Protein AF-A0A3C1ES12-F1 (afdb_monomer)

Radius of gyration: 37.63 Å; Cα contacts (8 Å, |Δi|>4): 180; chains: 1; bounding box: 67×33×112 Å

Solvent-accessible surface area (backbone atoms only — not comparable to full-atom values): 11886 Å² total; per-residue (Å²): 139,88,87,85,89,81,82,89,85,81,84,82,82,84,78,86,76,82,80,78,82,73,71,70,74,62,54,56,59,52,52,52,51,50,53,54,51,51,58,56,56,56,61,70,68,64,66,75,84,46,72,66,56,56,51,52,51,50,54,53,49,52,53,52,52,53,52,52,50,52,52,54,53,52,51,57,59,49,50,59,56,51,52,51,53,49,53,52,49,53,34,52,50,53,51,50,52,55,56,47,54,65,70,71,42,87,75,66,62,94,58,95,67,59,76,60,79,38,99,29,70,34,100,54,67,74,8,7,52,21,59,62,42,98,67,26,42,44,73,73,44,66,70,34,51,66,80,48,77,42,80,37,44,47,42,61,67,59,57,70,79,48,42,33,82,79,32,44,39,46,39,34,36,36,26,41,80,26,91,67,84,64,76,40,74,42,76,49,80,48,76,51,58,75,44,72,135

Nearest PDB structures (foldseek):
  8r84-assembly1_J  TM=6.066E-01  e=4.179E+00  Homo sapiens
  6yfc-assembly1_AA  TM=3.076E-01  e=8.360E+00  Leviviridae sp.

Secondary structure (DSSP, 8-state):
--------PPPP-------PPPPHHHHHHHHHHHHHHHHHHHHTT-----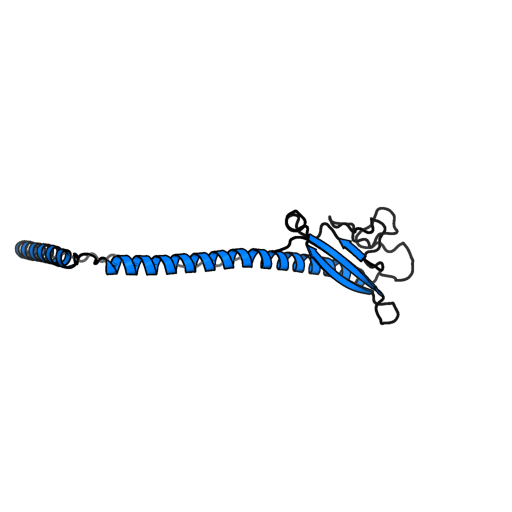HHHHHHHHHHHHHHHHHHHHHHHHHHHHHHHHHHHHHHHHHHHHHHHHHHHHHH-TT--SS--TT---SB--SSGGGTB-S--TT-EETT-TT--TT-SEEEEEESSS-HHHHSTTT--EEEEEEEE-TTTTTPEEEEEEEE-----

Structure (mmCIF, N/CA/C/O backbone):
data_AF-A0A3C1ES12-F1
#
_entry.id   AF-A0A3C1ES12-F1
#
loop_
_atom_site.group_PDB
_atom_site.id
_atom_site.type_symbol
_atom_site.label_atom_id
_atom_site.label_alt_id
_atom_site.l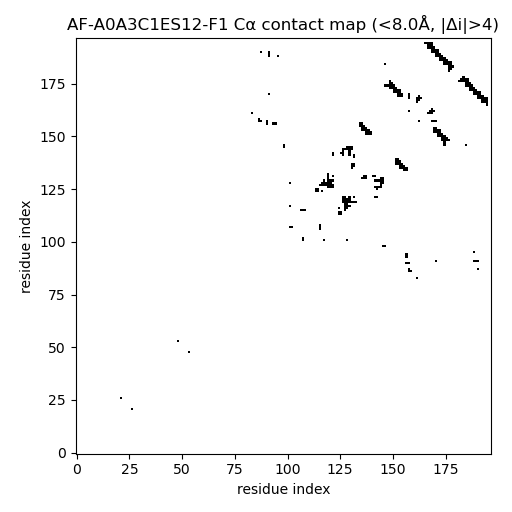abel_comp_id
_atom_site.label_asym_id
_atom_site.label_entity_id
_atom_site.label_seq_id
_atom_site.pdbx_PDB_ins_code
_atom_site.Cartn_x
_atom_site.Cartn_y
_atom_site.Cartn_z
_atom_site.occupancy
_atom_site.B_iso_or_equiv
_atom_site.auth_seq_id
_atom_site.auth_comp_id
_atom_site.auth_asym_id
_atom_site.auth_atom_id
_atom_site.pdbx_PDB_model_num
ATOM 1 N N . MET A 1 1 ? 33.482 -2.423 24.011 1.00 52.38 1 MET A N 1
ATOM 2 C CA . MET A 1 1 ? 33.279 -1.733 25.302 1.00 52.38 1 MET A CA 1
ATOM 3 C C . MET A 1 1 ? 31.952 -0.996 25.240 1.00 52.38 1 MET A C 1
ATOM 5 O O . MET A 1 1 ? 31.770 -0.221 24.311 1.00 52.38 1 MET A O 1
ATOM 9 N N . PRO A 1 2 ? 31.022 -1.288 26.158 1.00 54.34 2 PRO A N 1
ATOM 10 C CA . PRO A 1 2 ? 30.473 -0.193 26.950 1.00 54.34 2 PRO A CA 1
ATOM 11 C C . PRO A 1 2 ? 30.481 -0.531 28.445 1.00 54.34 2 PRO A C 1
ATOM 13 O O . PRO A 1 2 ? 30.024 -1.588 28.875 1.00 54.34 2 PRO A O 1
ATOM 16 N N . ALA A 1 3 ? 31.042 0.397 29.213 1.00 50.78 3 ALA A N 1
ATOM 17 C CA . ALA A 1 3 ? 30.949 0.480 30.660 1.00 50.78 3 ALA A CA 1
ATOM 18 C C . ALA A 1 3 ? 29.756 1.376 31.019 1.00 50.78 3 ALA A C 1
ATOM 20 O O . ALA A 1 3 ? 29.534 2.392 30.363 1.00 50.78 3 ALA A O 1
ATOM 21 N N . GLY A 1 4 ? 29.008 1.016 32.059 1.00 50.47 4 GLY A N 1
ATOM 22 C CA . GLY A 1 4 ? 27.887 1.820 32.547 1.00 50.47 4 GLY A CA 1
ATOM 23 C C . GLY A 1 4 ? 27.214 1.190 33.759 1.00 50.47 4 GLY A C 1
ATOM 24 O O . GLY A 1 4 ? 26.067 0.770 33.679 1.00 50.47 4 GLY A O 1
ATOM 25 N N . ALA A 1 5 ? 27.964 1.066 34.854 1.00 52.56 5 ALA A N 1
ATOM 26 C CA . ALA A 1 5 ? 27.482 0.596 36.148 1.00 52.56 5 ALA A CA 1
ATOM 27 C C . ALA A 1 5 ? 26.697 1.695 36.891 1.00 52.56 5 ALA A C 1
ATOM 29 O O . ALA A 1 5 ? 27.126 2.847 36.931 1.00 52.56 5 ALA A O 1
ATOM 30 N N . THR A 1 6 ? 25.596 1.313 37.541 1.00 61.91 6 THR A N 1
ATOM 31 C CA . THR A 1 6 ? 24.819 2.113 38.510 1.00 61.91 6 THR A CA 1
ATOM 32 C C . THR A 1 6 ? 24.255 1.171 39.597 1.00 61.91 6 THR A C 1
ATOM 34 O O . THR A 1 6 ? 24.173 -0.028 39.343 1.00 61.91 6 THR A O 1
ATOM 37 N N . PRO A 1 7 ? 23.813 1.648 40.776 1.00 60.50 7 PRO A N 1
ATOM 38 C CA . PRO A 1 7 ? 24.670 2.014 41.898 1.00 60.50 7 PRO A CA 1
ATOM 39 C C . PRO A 1 7 ? 24.306 1.278 43.211 1.00 60.50 7 PRO A C 1
ATOM 41 O O . PRO A 1 7 ? 23.211 0.760 43.401 1.00 60.50 7 PRO A O 1
ATOM 44 N N . TRP A 1 8 ? 25.284 1.287 44.111 1.00 59.88 8 TRP A N 1
ATOM 45 C CA . TRP A 1 8 ? 25.307 0.989 45.547 1.00 59.88 8 TRP A CA 1
ATOM 46 C C . TRP A 1 8 ? 23.969 0.900 46.309 1.00 59.88 8 TRP A C 1
ATOM 48 O O . TRP A 1 8 ? 23.262 1.886 46.498 1.00 59.88 8 TRP A O 1
ATOM 58 N N . THR A 1 9 ? 23.714 -0.286 46.865 1.00 55.28 9 THR A N 1
ATOM 59 C CA . THR A 1 9 ? 22.784 -0.560 47.970 1.00 55.28 9 THR A CA 1
ATOM 60 C C . THR A 1 9 ? 23.374 -0.119 49.311 1.00 55.28 9 THR A C 1
ATOM 62 O O . THR A 1 9 ? 24.420 -0.616 49.730 1.00 55.28 9 THR A O 1
ATOM 65 N N . THR A 1 10 ? 22.685 0.780 50.008 1.00 69.62 10 THR A N 1
ATOM 66 C CA . THR A 1 10 ? 22.983 1.195 51.387 1.00 69.62 10 THR A CA 1
ATOM 67 C C . THR A 1 10 ? 22.391 0.187 52.385 1.00 69.62 10 THR A C 1
ATOM 69 O O . THR A 1 10 ? 21.216 -0.153 52.248 1.00 69.62 10 THR A O 1
ATOM 72 N N . PRO A 1 11 ? 23.129 -0.280 53.409 1.00 59.78 11 PRO A N 1
ATOM 73 C CA . PRO A 1 11 ? 22.546 -1.071 54.489 1.00 59.78 11 PRO A CA 1
ATOM 74 C C . PRO A 1 11 ? 21.882 -0.160 55.534 1.00 59.78 11 PRO A C 1
ATOM 76 O O . PRO A 1 11 ? 22.544 0.671 56.162 1.00 59.78 11 PRO A O 1
ATOM 79 N N . GLU A 1 12 ? 20.575 -0.325 55.747 1.00 51.22 12 GLU A N 1
ATOM 80 C CA . GLU A 1 12 ? 19.871 0.297 56.870 1.00 51.22 12 GLU A CA 1
ATOM 81 C C . GLU A 1 12 ? 20.329 -0.321 58.199 1.00 51.22 12 GLU A C 1
ATOM 83 O O . GLU A 1 12 ? 20.224 -1.524 58.445 1.00 51.22 12 GLU A O 1
ATOM 88 N N . ARG A 1 13 ? 20.850 0.543 59.074 1.00 53.66 13 ARG A N 1
ATOM 89 C CA . ARG A 1 13 ? 21.146 0.250 60.476 1.00 53.66 13 ARG A CA 1
ATOM 90 C C . ARG A 1 13 ? 19.848 -0.014 61.233 1.00 53.66 13 ARG A C 1
ATOM 92 O O . ARG A 1 13 ? 19.059 0.897 61.464 1.00 53.66 13 ARG A O 1
ATOM 99 N N . PHE A 1 14 ? 19.699 -1.240 61.713 1.00 51.75 14 PHE A N 1
ATOM 100 C CA . PHE A 1 14 ? 18.676 -1.612 62.680 1.00 51.75 14 PHE A CA 1
ATOM 101 C C . PHE A 1 14 ? 19.099 -1.126 64.079 1.00 51.75 14 PHE A C 1
ATOM 103 O O . PHE A 1 14 ? 20.032 -1.662 64.678 1.00 51.75 14 PHE A O 1
ATOM 110 N N . ILE A 1 15 ? 18.447 -0.081 64.597 1.00 60.44 15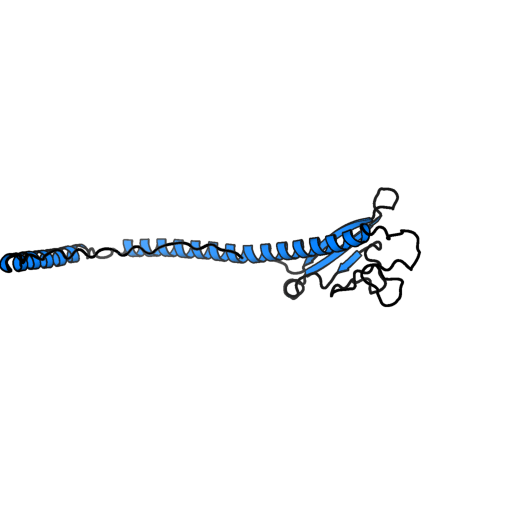 ILE A N 1
ATOM 111 C CA . ILE A 1 15 ? 18.596 0.358 65.992 1.00 60.44 15 ILE A CA 1
ATOM 112 C C . ILE A 1 15 ? 17.561 -0.401 66.825 1.00 60.44 15 ILE A C 1
ATOM 114 O O . ILE A 1 15 ? 16.360 -0.157 66.721 1.00 60.44 15 ILE A O 1
ATOM 118 N N . ALA A 1 16 ? 18.034 -1.329 67.656 1.00 49.19 16 ALA A N 1
ATOM 119 C CA . ALA A 1 16 ? 17.217 -2.033 68.634 1.00 49.19 16 ALA A CA 1
ATOM 120 C C . ALA A 1 16 ? 16.792 -1.067 69.756 1.00 49.19 16 ALA A C 1
ATOM 122 O O . ALA A 1 16 ? 17.534 -0.812 70.705 1.00 49.19 16 ALA A O 1
ATOM 123 N N . GLY A 1 17 ? 15.588 -0.511 69.625 1.00 48.56 17 GLY A N 1
ATOM 124 C CA . GLY A 1 17 ? 14.908 0.224 70.685 1.00 48.56 17 GLY A CA 1
ATOM 125 C C . GLY A 1 17 ? 14.446 -0.727 71.789 1.00 48.56 17 GLY A C 1
ATOM 126 O O . GLY A 1 17 ? 13.598 -1.590 71.574 1.00 48.56 17 GLY A O 1
ATOM 127 N N . ARG A 1 18 ? 15.029 -0.553 72.974 1.00 50.09 18 ARG A N 1
ATOM 128 C CA . ARG A 1 18 ? 14.685 -1.188 74.250 1.00 50.09 18 ARG A CA 1
ATOM 129 C C . ARG A 1 18 ? 13.187 -1.027 74.544 1.00 50.09 18 ARG A C 1
ATOM 131 O O . ARG A 1 18 ? 12.723 0.080 74.799 1.00 50.09 18 ARG A O 1
ATOM 138 N N . ALA A 1 19 ? 12.440 -2.128 74.507 1.00 46.97 19 ALA A N 1
ATOM 139 C CA . ALA A 1 19 ? 11.041 -2.164 74.914 1.00 46.97 19 ALA A CA 1
ATOM 140 C C . ALA A 1 19 ? 10.956 -2.152 76.447 1.00 46.97 19 ALA A C 1
ATOM 142 O O . ALA A 1 19 ? 11.180 -3.166 77.107 1.00 46.97 19 ALA A O 1
ATOM 143 N N . GLU A 1 20 ? 10.658 -0.991 77.022 1.00 52.41 20 GLU A N 1
ATOM 144 C CA . GLU A 1 20 ? 10.213 -0.908 78.408 1.00 52.41 20 GLU A CA 1
ATOM 145 C C . GLU A 1 20 ? 8.772 -1.418 78.494 1.00 52.41 20 GLU A C 1
ATOM 147 O O . GLU A 1 20 ? 7.877 -0.941 77.796 1.00 52.41 20 GLU A O 1
ATOM 152 N N . HIS A 1 21 ? 8.564 -2.437 79.327 1.00 55.31 21 HIS A N 1
ATOM 153 C CA . HIS A 1 21 ? 7.265 -3.038 79.593 1.00 55.31 21 HIS A CA 1
ATOM 154 C C . HIS A 1 21 ? 6.354 -2.055 80.351 1.00 55.31 21 HIS A C 1
ATOM 156 O O . HIS A 1 21 ? 6.643 -1.743 81.509 1.00 55.31 21 HIS A O 1
ATOM 162 N N . PRO A 1 22 ? 5.220 -1.607 79.779 1.00 56.75 22 PRO A N 1
ATOM 163 C CA . PRO A 1 22 ? 4.191 -0.942 80.562 1.00 56.75 22 PRO A CA 1
ATOM 164 C C . PRO A 1 22 ? 3.451 -1.963 81.452 1.00 56.75 22 PRO A C 1
ATOM 166 O O . PRO A 1 22 ? 3.250 -3.111 81.044 1.00 56.75 22 PRO A O 1
ATOM 169 N N . PRO A 1 23 ? 3.001 -1.565 82.657 1.00 55.50 23 PRO A N 1
ATOM 170 C CA . PRO A 1 23 ? 2.304 -2.449 83.586 1.00 55.50 23 PRO A CA 1
ATOM 171 C C . PRO A 1 23 ? 1.007 -3.004 82.970 1.00 55.50 23 PRO A C 1
ATOM 173 O O . PRO A 1 23 ? 0.130 -2.259 82.522 1.00 55.50 23 PRO A O 1
ATOM 176 N N . ALA A 1 24 ? 0.886 -4.335 82.982 1.00 56.19 24 ALA A N 1
ATOM 177 C CA . ALA A 1 24 ? -0.135 -5.132 82.291 1.00 56.19 24 ALA A CA 1
ATOM 178 C C . ALA A 1 24 ? -1.599 -4.753 82.608 1.00 56.19 24 ALA A C 1
ATOM 180 O O . ALA A 1 24 ? -2.497 -5.009 81.805 1.00 56.19 24 ALA A O 1
ATOM 181 N N . ALA A 1 25 ? -1.855 -4.088 83.736 1.00 55.78 25 ALA A N 1
ATOM 182 C CA . ALA A 1 25 ? -3.203 -3.695 84.145 1.00 55.78 25 ALA A CA 1
ATOM 183 C C . ALA A 1 25 ? -3.812 -2.583 83.264 1.00 55.78 25 ALA A C 1
ATOM 185 O O . ALA A 1 25 ? -5.013 -2.591 82.995 1.00 55.78 25 ALA A O 1
ATOM 186 N N . GLY A 1 26 ? -2.997 -1.650 82.754 1.00 52.62 26 GLY A N 1
ATOM 187 C CA . GLY A 1 26 ? -3.482 -0.557 81.897 1.00 52.62 26 GLY A CA 1
ATOM 188 C C . GLY A 1 26 ? -3.780 -0.989 80.457 1.00 52.62 26 GLY A C 1
ATOM 189 O O . GLY A 1 26 ? -4.588 -0.363 79.766 1.00 52.62 26 GLY A O 1
ATOM 190 N N . LEU A 1 27 ? -3.147 -2.074 80.006 1.00 55.50 27 LEU A N 1
ATOM 191 C CA . LEU A 1 27 ? -3.241 -2.568 78.633 1.00 55.50 27 LEU A CA 1
ATOM 192 C C . LEU A 1 27 ? -4.567 -3.304 78.396 1.00 55.50 27 LEU A C 1
ATOM 194 O O . LEU A 1 27 ? -5.225 -3.064 77.388 1.00 55.50 27 LEU A O 1
ATOM 198 N N . MET A 1 28 ? -5.032 -4.083 79.374 1.00 58.69 28 MET A N 1
ATOM 199 C CA . MET A 1 28 ? -6.329 -4.772 79.311 1.00 58.69 28 MET A CA 1
ATOM 200 C C . MET A 1 28 ? -7.520 -3.801 79.259 1.00 58.69 28 MET A C 1
ATOM 202 O O . MET A 1 28 ? -8.459 -4.015 78.495 1.00 58.69 28 MET A O 1
ATOM 206 N N . ILE A 1 29 ? -7.468 -2.686 79.999 1.00 58.25 29 ILE A N 1
ATOM 207 C CA . ILE A 1 29 ? -8.539 -1.671 79.984 1.00 58.25 29 ILE A CA 1
ATOM 208 C C . ILE A 1 29 ? -8.567 -0.912 78.644 1.00 58.25 29 ILE A C 1
ATOM 210 O O . ILE A 1 29 ? -9.644 -0.600 78.132 1.00 58.25 29 ILE A O 1
ATOM 214 N N . ARG A 1 30 ? -7.401 -0.651 78.034 1.00 58.50 30 ARG A N 1
ATOM 215 C CA . ARG A 1 30 ? -7.307 -0.006 76.710 1.00 58.50 30 ARG A CA 1
ATOM 216 C C . ARG A 1 30 ? -7.698 -0.937 75.562 1.00 58.50 30 ARG A C 1
ATOM 218 O O . ARG A 1 30 ? -8.341 -0.473 74.626 1.00 58.50 30 ARG A O 1
ATOM 225 N N . LEU A 1 31 ? -7.362 -2.226 75.639 1.00 59.56 31 LEU A N 1
ATOM 226 C CA . LEU A 1 31 ? -7.788 -3.216 74.645 1.00 59.56 31 LEU A CA 1
ATOM 227 C C . LEU A 1 31 ? -9.300 -3.446 74.691 1.00 59.56 31 LEU A C 1
ATOM 229 O O . LEU A 1 31 ? -9.934 -3.510 73.642 1.00 59.56 31 LEU A O 1
ATOM 233 N N . ARG A 1 32 ? -9.895 -3.474 75.890 1.00 61.06 32 ARG A N 1
ATOM 234 C CA . ARG A 1 32 ? -11.348 -3.608 76.035 1.00 61.06 32 ARG A CA 1
ATOM 235 C C . ARG A 1 32 ? -12.103 -2.399 75.476 1.00 61.06 32 ARG A C 1
ATOM 237 O O . ARG A 1 32 ? -13.064 -2.590 74.742 1.00 61.06 32 ARG A O 1
ATOM 244 N N . ARG A 1 33 ? -11.632 -1.170 75.732 1.00 60.56 33 ARG A N 1
ATOM 245 C CA . ARG A 1 33 ? -12.233 0.035 75.126 1.00 60.56 33 ARG A CA 1
ATOM 246 C C . ARG A 1 33 ? -12.061 0.080 73.606 1.00 60.56 33 ARG A C 1
ATOM 248 O O . ARG A 1 33 ? -13.017 0.405 72.920 1.00 60.56 33 ARG A O 1
ATOM 255 N N . ARG A 1 34 ? -10.901 -0.321 73.063 1.00 60.84 34 ARG A N 1
ATOM 256 C CA . ARG A 1 34 ? -10.705 -0.413 71.602 1.00 60.84 34 ARG A CA 1
ATOM 257 C C . ARG A 1 34 ? -11.646 -1.418 70.938 1.00 60.84 34 ARG A C 1
ATOM 259 O O . ARG A 1 34 ? -12.209 -1.097 69.902 1.00 60.84 34 ARG A O 1
ATOM 266 N N . ALA A 1 35 ? -11.844 -2.590 71.538 1.00 60.78 35 ALA A N 1
ATOM 267 C CA . ALA A 1 35 ? -12.757 -3.597 71.001 1.00 60.78 35 ALA A CA 1
ATOM 268 C C . ALA A 1 35 ? -14.229 -3.139 71.059 1.00 60.78 35 ALA A C 1
ATOM 270 O O . ALA A 1 35 ? -14.995 -3.379 70.127 1.00 60.78 35 ALA A O 1
ATOM 271 N N . GLU A 1 36 ? -14.627 -2.442 72.129 1.00 62.38 36 GLU A N 1
ATOM 272 C CA . GLU A 1 36 ? -15.977 -1.874 72.259 1.00 62.38 36 GLU A CA 1
ATOM 273 C C . GLU A 1 36 ? -16.210 -0.698 71.287 1.00 62.38 36 GLU A C 1
ATOM 275 O O . GLU A 1 36 ? -17.309 -0.561 70.739 1.00 62.38 36 GLU A O 1
ATOM 280 N N . ASP A 1 37 ? -15.178 0.104 71.007 1.00 61.44 37 ASP A N 1
ATOM 281 C CA . ASP A 1 37 ? -15.227 1.197 70.030 1.00 61.44 37 ASP A CA 1
ATOM 282 C C . ASP A 1 37 ? -15.219 0.688 68.573 1.00 61.44 37 ASP A C 1
ATOM 284 O O . ASP A 1 37 ? -15.958 1.220 67.741 1.00 61.44 37 ASP A O 1
ATOM 288 N N . GLU A 1 38 ? -14.479 -0.382 68.256 1.00 60.66 38 GLU A N 1
ATOM 289 C CA . GLU A 1 38 ? -14.529 -1.051 66.944 1.00 60.66 38 GLU A CA 1
ATOM 290 C C . GLU A 1 38 ? -15.904 -1.685 66.688 1.00 60.66 38 GLU A C 1
ATOM 292 O O . GLU A 1 38 ? -16.502 -1.462 65.633 1.00 60.66 38 GLU A O 1
ATOM 297 N N . ALA A 1 39 ? -16.476 -2.377 67.679 1.00 59.69 39 ALA A N 1
ATOM 298 C CA . ALA A 1 39 ? -17.809 -2.970 67.564 1.00 59.69 39 ALA A CA 1
ATOM 299 C C . ALA A 1 39 ? -18.924 -1.912 67.419 1.00 59.69 39 ALA A C 1
ATOM 301 O O . ALA A 1 39 ? -19.899 -2.118 66.689 1.00 59.69 39 ALA A O 1
ATOM 302 N N . ARG A 1 40 ? -18.790 -0.747 68.074 1.00 57.69 40 ARG A N 1
ATOM 303 C CA . ARG A 1 40 ? -19.734 0.379 67.923 1.00 57.69 40 ARG A CA 1
ATOM 304 C C . ARG A 1 40 ? -19.560 1.143 66.610 1.00 57.69 40 ARG A C 1
ATOM 306 O O . ARG A 1 40 ? -20.552 1.656 66.082 1.00 57.69 40 ARG A O 1
ATOM 313 N N . GLY A 1 41 ? -18.340 1.223 66.080 1.00 58.09 41 GLY A N 1
ATOM 314 C CA . GLY A 1 41 ? -18.063 1.800 64.764 1.00 58.09 41 GLY A CA 1
ATOM 315 C C . GLY A 1 41 ? -18.675 0.982 63.625 1.00 58.09 41 GLY A C 1
ATOM 316 O O . GLY A 1 41 ? -19.172 1.554 62.652 1.00 58.09 41 GLY A O 1
ATOM 317 N N . ASP A 1 42 ? -18.718 -0.341 63.780 1.00 56.19 42 ASP A N 1
ATOM 318 C CA . ASP A 1 42 ? -19.169 -1.254 62.729 1.00 56.19 42 ASP A CA 1
ATOM 319 C C . ASP A 1 42 ? -20.704 -1.323 62.595 1.00 56.19 42 ASP A C 1
ATOM 321 O O . ASP A 1 42 ? -21.245 -1.420 61.492 1.00 56.19 42 ASP A O 1
ATOM 325 N N . MET A 1 43 ? -21.454 -1.143 63.692 1.00 56.03 43 MET A N 1
ATOM 326 C CA . MET A 1 43 ? -22.925 -1.105 63.623 1.00 56.03 43 MET A CA 1
ATOM 327 C C . MET A 1 43 ? -23.483 0.181 62.994 1.00 56.03 43 MET A C 1
ATOM 329 O O . MET A 1 43 ? -24.539 0.143 62.364 1.00 56.03 43 MET A O 1
ATOM 333 N N . LYS A 1 44 ? -22.776 1.318 63.087 1.00 55.62 44 LYS A N 1
ATOM 334 C CA . LYS A 1 44 ? -23.199 2.575 62.433 1.00 55.62 44 LYS A CA 1
ATOM 335 C C . LYS A 1 44 ? -22.976 2.577 60.916 1.00 55.62 44 LYS A C 1
ATOM 337 O O . LYS A 1 44 ? -23.571 3.401 60.224 1.00 55.62 44 LYS A O 1
ATOM 342 N N . LYS A 1 45 ? -22.174 1.644 60.390 1.00 56.06 45 LYS A N 1
ATOM 343 C CA . LYS A 1 45 ? -21.989 1.426 58.945 1.00 56.06 45 LYS A CA 1
ATOM 344 C C . LYS A 1 45 ? -23.098 0.594 58.301 1.00 56.06 45 LYS A C 1
ATOM 346 O O . LYS A 1 45 ? -23.183 0.562 57.080 1.00 56.06 45 LYS A O 1
ATOM 351 N N . ARG A 1 46 ? -23.998 -0.009 59.084 1.00 58.69 46 ARG A N 1
ATOM 352 C CA . ARG A 1 46 ? -25.169 -0.743 58.574 1.00 58.69 46 ARG A CA 1
ATOM 353 C C . ARG A 1 46 ? -26.381 0.170 58.370 1.00 58.69 46 ARG A C 1
ATOM 355 O O . ARG A 1 46 ? -27.497 -0.178 58.747 1.00 58.69 46 ARG A O 1
ATOM 362 N N . ARG A 1 47 ? -26.183 1.356 57.780 1.00 62.81 47 ARG A N 1
ATOM 363 C CA . ARG A 1 47 ? -27.302 2.079 57.157 1.00 62.81 47 ARG A CA 1
ATOM 364 C C . ARG A 1 47 ? -27.771 1.194 56.005 1.00 62.81 47 ARG A C 1
ATOM 366 O O . ARG A 1 47 ? -26.999 0.939 55.091 1.00 62.81 47 ARG A O 1
ATOM 373 N N . GLY A 1 48 ? -28.977 0.640 56.120 1.00 63.16 48 GLY A N 1
ATOM 374 C CA . GLY A 1 48 ? -29.532 -0.254 55.109 1.00 63.16 48 GLY A CA 1
ATOM 375 C C . GLY A 1 48 ? -29.493 0.419 53.742 1.00 63.16 48 GLY A C 1
ATOM 376 O O . GLY A 1 48 ? -29.952 1.554 53.614 1.00 63.16 48 GLY A O 1
ATOM 377 N N . TYR A 1 49 ? -28.918 -0.273 52.758 1.00 66.31 49 TYR A N 1
ATOM 378 C CA . TYR A 1 49 ? -28.924 0.158 51.367 1.00 66.31 49 TYR A CA 1
ATOM 379 C C . TYR A 1 49 ? -30.359 0.481 50.972 1.00 66.31 49 TYR A C 1
ATOM 381 O O . TYR A 1 49 ? -31.232 -0.391 50.962 1.00 66.31 49 TYR A O 1
ATOM 389 N N . THR A 1 50 ? -30.624 1.756 50.708 1.00 84.31 50 THR A N 1
ATOM 390 C CA . THR A 1 50 ? -31.939 2.149 50.212 1.00 84.31 50 THR A CA 1
ATOM 391 C C . THR A 1 50 ? -32.070 1.638 48.782 1.00 84.31 50 THR A C 1
ATOM 393 O O . THR A 1 50 ? -31.091 1.608 48.037 1.00 84.31 50 THR A O 1
ATOM 396 N N . LEU A 1 51 ? -33.277 1.242 48.370 1.00 85.50 51 LEU A N 1
ATOM 397 C CA . LEU A 1 51 ? -33.537 0.809 46.991 1.00 85.50 51 LEU A CA 1
ATOM 398 C C . LEU A 1 51 ? -33.014 1.847 45.979 1.00 85.50 51 LEU A C 1
ATOM 400 O O . LEU A 1 51 ? -32.443 1.489 44.953 1.00 85.50 51 LEU A O 1
ATOM 404 N N . VAL A 1 52 ? -33.125 3.131 46.328 1.00 89.38 52 VAL A N 1
ATOM 405 C CA . VAL A 1 52 ? -32.607 4.265 45.553 1.00 89.38 52 VAL A CA 1
ATOM 406 C C . VAL A 1 52 ? -31.096 4.169 45.322 1.00 89.38 52 VAL A C 1
ATOM 408 O O . VAL A 1 52 ? -30.640 4.401 44.208 1.00 89.38 52 VAL A O 1
ATOM 411 N N . GLU A 1 53 ? -30.313 3.791 46.330 1.00 89.00 53 GLU A N 1
ATOM 412 C CA . GLU A 1 53 ? -28.853 3.690 46.226 1.00 89.00 53 GLU A CA 1
ATOM 413 C C . GLU A 1 53 ? -28.425 2.594 45.244 1.00 89.00 53 GLU A C 1
ATOM 415 O O . GLU A 1 53 ? -27.555 2.819 44.403 1.00 89.00 53 GLU A O 1
ATOM 420 N N . ILE A 1 54 ? -29.098 1.440 45.279 1.00 91.94 54 ILE A N 1
ATOM 421 C CA . ILE A 1 54 ? -28.843 0.339 44.340 1.00 91.94 54 ILE A CA 1
ATOM 422 C C . ILE A 1 54 ? -29.229 0.750 42.916 1.00 91.94 54 ILE A C 1
ATOM 424 O O . ILE A 1 54 ? -28.483 0.480 41.976 1.00 91.94 54 ILE A O 1
ATOM 428 N N . VAL A 1 55 ? -30.363 1.438 42.743 1.00 95.31 55 VAL A N 1
ATOM 429 C CA . VAL A 1 55 ? -30.803 1.919 41.425 1.00 95.31 55 VAL A CA 1
ATOM 430 C C . VAL A 1 55 ? -29.808 2.926 40.850 1.00 95.31 55 VAL A C 1
ATOM 432 O O . VAL A 1 55 ? -29.414 2.797 39.691 1.00 95.31 55 VAL A O 1
ATOM 435 N N . VAL A 1 56 ? -29.346 3.891 41.651 1.00 95.38 56 VAL A N 1
ATOM 436 C CA . VAL A 1 56 ? -28.340 4.870 41.213 1.00 95.38 56 VAL A CA 1
ATOM 437 C C . VAL A 1 56 ? -27.017 4.177 40.875 1.00 95.38 56 VAL A C 1
ATOM 439 O O . VAL A 1 56 ? -26.434 4.463 39.830 1.00 95.38 56 VAL A O 1
ATOM 442 N N . ALA A 1 57 ? -26.565 3.223 41.693 1.00 94.88 57 ALA A N 1
ATOM 443 C CA . ALA A 1 57 ? -25.351 2.456 41.419 1.00 94.88 57 ALA A CA 1
ATOM 444 C C . ALA A 1 57 ? -25.448 1.653 40.111 1.00 94.88 57 ALA A C 1
ATOM 446 O O . ALA A 1 57 ? -24.492 1.623 39.333 1.00 94.88 57 ALA A O 1
ATOM 447 N N . LEU A 1 58 ? -26.601 1.040 39.831 1.00 96.12 58 LEU A N 1
ATOM 448 C CA . LEU A 1 58 ? -26.826 0.265 38.611 1.00 96.12 58 LEU A CA 1
ATOM 449 C C . LEU A 1 58 ? -26.866 1.172 37.374 1.00 96.12 58 LEU A C 1
ATOM 451 O O . LEU A 1 58 ? -26.235 0.853 36.366 1.00 96.12 58 LEU A O 1
ATOM 455 N N . LEU A 1 59 ? -27.523 2.333 37.467 1.00 96.75 59 LEU A N 1
ATOM 456 C CA . LEU A 1 59 ? -27.533 3.334 36.397 1.00 96.75 59 LEU A CA 1
ATOM 457 C C . LEU A 1 59 ? -26.117 3.836 36.084 1.00 96.75 59 LEU A C 1
ATOM 459 O O . LEU A 1 59 ? -25.713 3.833 34.922 1.00 96.75 59 LEU A O 1
ATOM 463 N N . LEU A 1 60 ? -25.335 4.194 37.108 1.00 96.50 60 LEU A N 1
ATOM 464 C CA . LEU A 1 60 ? -23.948 4.638 36.928 1.00 96.50 60 LEU A CA 1
ATOM 465 C C . LEU A 1 60 ? -23.062 3.531 36.346 1.00 96.50 60 LEU A C 1
ATOM 467 O O . LEU A 1 60 ? -22.263 3.791 35.445 1.00 96.50 60 LEU A O 1
ATOM 471 N N . SER A 1 61 ? -23.239 2.291 36.803 1.00 97.44 61 SER A N 1
ATOM 472 C CA . SER A 1 61 ? -22.499 1.138 36.280 1.00 97.44 61 SER A CA 1
ATOM 473 C C . SER A 1 61 ? -22.817 0.891 34.804 1.00 97.44 61 SER A C 1
ATOM 475 O O . SER A 1 61 ? -21.908 0.693 34.002 1.00 97.44 61 SER A O 1
ATOM 477 N N . CYS A 1 62 ? -24.093 0.969 34.418 1.00 96.94 62 CYS A N 1
ATOM 478 C CA . CYS A 1 62 ? -24.525 0.798 33.031 1.00 96.94 62 CYS A CA 1
ATOM 479 C C . CYS A 1 62 ? -23.914 1.863 32.104 1.00 96.94 62 CYS A C 1
ATOM 481 O O . CYS A 1 62 ? -23.400 1.538 31.028 1.00 96.94 62 CYS A O 1
ATOM 483 N N . VAL A 1 63 ? -23.892 3.126 32.548 1.00 97.44 63 VAL A N 1
ATOM 484 C CA . VAL A 1 63 ? -23.267 4.230 31.802 1.00 97.44 63 VAL A CA 1
ATOM 485 C C . VAL A 1 63 ? -21.759 4.013 31.659 1.00 97.44 63 VAL A C 1
ATOM 487 O O . VAL A 1 63 ? -21.231 4.145 30.554 1.00 97.44 63 VAL A O 1
ATOM 490 N N . MET A 1 64 ? -21.062 3.621 32.732 1.00 97.94 64 MET A N 1
ATOM 491 C CA . MET A 1 64 ? -19.622 3.351 32.670 1.00 97.94 64 MET A CA 1
ATOM 492 C C . MET A 1 64 ? -19.283 2.195 31.725 1.00 97.94 64 MET A C 1
ATOM 494 O O . MET A 1 64 ? -18.379 2.327 30.900 1.00 97.94 64 MET A O 1
ATOM 498 N N . ILE A 1 65 ? -20.024 1.085 31.793 1.00 96.88 65 ILE A N 1
ATOM 499 C CA . ILE A 1 65 ? -19.796 -0.077 30.921 1.00 96.88 65 ILE A CA 1
ATOM 500 C C . ILE A 1 65 ? -20.014 0.305 29.450 1.00 96.88 65 ILE A C 1
ATOM 502 O O . ILE A 1 65 ? -19.179 -0.008 28.599 1.00 96.88 65 ILE A O 1
ATOM 506 N N . SER A 1 66 ? -21.091 1.036 29.153 1.00 96.00 66 SER A N 1
ATOM 507 C CA . SER A 1 66 ? -21.408 1.484 27.790 1.00 96.00 66 SER A CA 1
ATOM 508 C C . SER A 1 66 ? -20.335 2.419 27.223 1.00 96.00 66 SER A C 1
ATOM 510 O O . SER A 1 66 ? -19.938 2.290 26.061 1.00 96.00 66 SER A O 1
ATOM 512 N N . ALA A 1 67 ? -19.812 3.330 28.050 1.00 96.06 67 ALA A N 1
ATOM 513 C CA . ALA A 1 67 ? -18.738 4.237 27.656 1.00 96.06 67 ALA A CA 1
ATOM 514 C C . ALA A 1 67 ? -17.444 3.475 27.321 1.00 96.06 67 ALA A C 1
ATOM 516 O O . ALA A 1 67 ? -16.853 3.694 26.263 1.00 96.06 67 ALA A O 1
ATOM 517 N N . VAL A 1 68 ? -17.035 2.530 28.174 1.00 95.38 68 VAL A N 1
ATOM 518 C CA . VAL A 1 68 ? -15.827 1.718 27.947 1.00 95.38 68 VAL A CA 1
ATOM 519 C C . VAL A 1 68 ? -15.965 0.868 26.685 1.00 95.38 68 VAL A C 1
ATOM 521 O O . VAL A 1 68 ? -15.033 0.812 25.881 1.00 95.38 68 VAL A O 1
ATOM 524 N N . PHE A 1 69 ? -17.130 0.253 26.466 1.00 95.00 69 PHE A N 1
ATOM 525 C CA . PHE A 1 69 ? -17.380 -0.551 25.270 1.00 95.00 69 PHE A CA 1
ATOM 526 C C . PHE A 1 69 ? -17.289 0.285 23.987 1.00 95.00 69 PHE A C 1
ATOM 528 O O . PHE A 1 69 ? -16.653 -0.132 23.019 1.00 95.00 69 PHE A O 1
ATOM 535 N N . THR A 1 70 ? -17.848 1.497 24.000 1.00 95.25 70 THR A N 1
ATOM 536 C CA . THR A 1 70 ? -17.794 2.424 22.859 1.00 95.25 70 THR A CA 1
ATOM 537 C C . THR A 1 70 ? -16.355 2.821 22.522 1.00 95.25 70 THR A C 1
ATOM 539 O O . THR A 1 70 ? -15.955 2.794 21.355 1.00 95.25 70 THR A O 1
ATOM 542 N N . ILE A 1 71 ? -15.542 3.132 23.538 1.00 93.62 71 ILE A N 1
ATOM 543 C CA . ILE A 1 71 ? -14.126 3.482 23.355 1.00 93.62 71 ILE A CA 1
ATOM 544 C C . ILE A 1 71 ? -13.343 2.283 22.810 1.00 93.62 71 ILE A C 1
ATOM 546 O O . ILE A 1 71 ? -12.579 2.429 21.856 1.00 93.62 71 ILE A O 1
ATOM 550 N N . ALA A 1 72 ? -13.560 1.090 23.366 1.00 90.69 72 ALA A N 1
ATOM 551 C CA . ALA A 1 72 ? -12.883 -0.126 22.927 1.00 90.69 72 ALA A CA 1
ATOM 552 C C . ALA A 1 72 ? -13.227 -0.492 21.472 1.00 90.69 72 ALA A C 1
ATOM 554 O O . ALA A 1 72 ? -12.337 -0.858 20.699 1.00 90.69 72 ALA A O 1
ATOM 555 N N . LEU A 1 73 ? -14.498 -0.360 21.080 1.00 87.62 73 LEU A N 1
ATOM 556 C CA . LEU A 1 73 ? -14.943 -0.605 19.709 1.00 87.62 73 LEU A CA 1
ATOM 557 C C . LEU A 1 73 ? -14.311 0.395 18.730 1.00 87.62 73 LEU A C 1
ATOM 559 O O . LEU A 1 73 ? -13.754 -0.011 17.709 1.00 87.62 73 LEU A O 1
ATOM 563 N N . THR A 1 74 ? -14.326 1.682 19.086 1.00 88.12 74 THR A N 1
ATOM 564 C CA . THR A 1 74 ? -13.727 2.760 18.282 1.00 88.12 74 THR A CA 1
ATOM 565 C C . THR A 1 74 ? -12.220 2.556 18.115 1.00 88.12 74 THR A C 1
ATOM 567 O O . THR A 1 74 ? -11.691 2.694 17.011 1.00 88.12 74 THR A O 1
ATOM 570 N N . ALA A 1 75 ? -11.521 2.159 19.184 1.00 82.25 75 ALA A N 1
ATOM 571 C CA . ALA A 1 75 ? -10.089 1.877 19.137 1.00 82.25 75 ALA A CA 1
ATOM 572 C C . ALA A 1 75 ? -9.774 0.725 18.172 1.00 82.25 75 ALA A C 1
ATOM 574 O O . ALA A 1 75 ? -8.920 0.875 17.299 1.00 82.25 75 ALA A O 1
ATOM 575 N N . LYS A 1 76 ? -10.507 -0.393 18.263 1.00 82.25 76 LYS A N 1
ATOM 576 C CA . LYS A 1 76 ? -10.293 -1.552 17.382 1.00 82.25 76 LYS A CA 1
ATOM 577 C C . LYS A 1 76 ? -10.535 -1.232 15.907 1.00 82.25 76 LYS A C 1
ATOM 579 O O . LYS A 1 76 ? -9.741 -1.641 15.062 1.00 82.25 76 LYS A O 1
ATOM 584 N N . GLN A 1 77 ? -11.603 -0.500 15.590 1.00 81.69 77 GLN A N 1
ATOM 585 C CA . GLN A 1 77 ? -11.903 -0.117 14.206 1.00 81.69 77 GLN A CA 1
ATOM 586 C C . GLN A 1 77 ? -10.856 0.857 13.639 1.00 81.69 77 GLN A C 1
ATOM 588 O O . GLN A 1 77 ? -10.459 0.733 12.479 1.00 81.69 77 GLN A O 1
ATOM 593 N N . SER A 1 78 ? -10.355 1.781 14.465 1.00 80.81 78 SER A N 1
ATOM 594 C CA . SER A 1 78 ? -9.337 2.760 14.066 1.00 80.81 78 SER A CA 1
ATOM 595 C C . SER A 1 78 ? -7.994 2.108 13.711 1.00 80.81 78 SER A C 1
ATOM 597 O O . SER A 1 78 ? -7.402 2.428 12.674 1.00 80.81 78 SER A O 1
ATOM 599 N N . THR A 1 79 ? -7.531 1.137 14.510 1.00 83.44 79 THR A N 1
ATOM 600 C CA . THR A 1 79 ? -6.233 0.477 14.289 1.00 83.44 79 THR A CA 1
ATOM 601 C C . THR A 1 79 ? -6.164 -0.220 12.930 1.00 83.44 79 THR A C 1
ATOM 603 O O . THR A 1 79 ? -5.193 -0.025 12.201 1.00 83.44 79 THR A O 1
ATOM 606 N N . GLY A 1 80 ? -7.215 -0.946 12.533 1.00 85.81 80 GLY A N 1
ATOM 607 C CA . GLY A 1 80 ? -7.217 -1.686 11.267 1.00 85.81 80 GLY A CA 1
ATOM 608 C C . GLY A 1 80 ? -7.213 -0.792 10.022 1.00 85.81 80 GLY A C 1
ATOM 609 O O . GLY A 1 80 ? -6.645 -1.149 8.991 1.00 85.81 80 GLY A O 1
ATOM 610 N N . VAL A 1 81 ? -7.831 0.392 10.072 1.00 86.94 81 VAL A N 1
ATOM 611 C CA . VAL A 1 81 ? -7.752 1.360 8.959 1.00 86.94 81 VAL A CA 1
ATOM 612 C C . VAL A 1 81 ? -6.361 1.991 8.891 1.00 86.94 81 VAL A C 1
ATOM 614 O O . VAL A 1 81 ? -5.804 2.129 7.800 1.00 86.94 81 VAL A O 1
ATOM 617 N N . SER A 1 82 ? -5.796 2.356 10.044 1.00 90.62 82 SER A N 1
ATOM 618 C CA . SER A 1 82 ? -4.470 2.971 10.125 1.00 90.62 82 SER A CA 1
ATOM 619 C C . SER A 1 82 ? -3.375 2.037 9.605 1.00 90.62 82 SER A C 1
ATOM 621 O O . SER A 1 82 ? -2.584 2.432 8.751 1.00 90.62 82 SER A O 1
ATOM 623 N N . GLU A 1 83 ? -3.387 0.772 10.030 1.00 91.44 83 GLU A N 1
ATOM 624 C CA . GLU A 1 83 ? -2.410 -0.237 9.610 1.00 91.44 83 GLU A CA 1
ATOM 625 C C . GLU A 1 83 ? -2.446 -0.479 8.094 1.00 91.44 83 GLU A C 1
ATOM 627 O O . GLU A 1 83 ? -1.405 -0.499 7.438 1.00 91.44 83 GLU A O 1
ATOM 632 N N . ARG A 1 84 ? -3.646 -0.555 7.500 1.00 90.81 84 ARG A N 1
ATOM 633 C CA . ARG A 1 84 ? -3.813 -0.679 6.040 1.00 90.81 84 ARG A CA 1
ATOM 634 C C . ARG A 1 84 ? -3.245 0.522 5.288 1.00 90.81 84 ARG A C 1
ATOM 636 O O . ARG A 1 84 ? -2.529 0.350 4.303 1.00 90.81 84 ARG A O 1
ATOM 643 N N . ARG A 1 85 ? -3.529 1.741 5.758 1.00 92.69 85 ARG A N 1
ATOM 644 C CA . ARG A 1 85 ? -2.975 2.971 5.166 1.00 92.69 85 ARG A CA 1
ATOM 645 C C . ARG A 1 85 ? -1.455 3.010 5.282 1.00 92.69 85 ARG A C 1
ATOM 647 O O . ARG A 1 85 ? -0.786 3.397 4.327 1.00 92.69 85 ARG A O 1
ATOM 654 N N . GLN A 1 86 ? -0.915 2.582 6.418 1.00 95.19 86 GLN A N 1
ATOM 655 C CA . GLN A 1 86 ? 0.523 2.512 6.638 1.00 95.19 86 GLN A CA 1
ATOM 656 C C . GLN A 1 86 ? 1.188 1.490 5.709 1.00 95.19 86 GLN A C 1
ATOM 658 O O . GLN A 1 86 ? 2.177 1.827 5.060 1.00 95.19 86 GLN A O 1
ATOM 663 N N . ALA A 1 87 ? 0.627 0.285 5.578 1.00 93.56 87 ALA A N 1
ATOM 664 C CA . ALA A 1 87 ? 1.134 -0.744 4.671 1.00 93.56 87 ALA A CA 1
ATOM 665 C C . ALA A 1 87 ? 1.096 -0.283 3.202 1.00 93.56 87 ALA A C 1
ATOM 667 O O . ALA A 1 87 ? 2.085 -0.418 2.481 1.00 93.56 87 ALA A O 1
ATOM 668 N N . ALA A 1 88 ? -0.009 0.336 2.774 1.00 95.19 88 ALA A N 1
ATOM 669 C CA . ALA A 1 88 ? -0.143 0.920 1.440 1.00 95.19 88 ALA A CA 1
ATOM 670 C C . ALA A 1 88 ? 0.898 2.025 1.183 1.00 95.19 88 ALA A C 1
ATOM 672 O O . ALA A 1 88 ? 1.536 2.051 0.126 1.00 95.19 88 ALA A O 1
ATOM 673 N N . ALA A 1 89 ? 1.114 2.917 2.155 1.00 96.00 89 ALA A N 1
ATOM 674 C CA . ALA A 1 89 ? 2.102 3.986 2.052 1.00 96.00 89 ALA A CA 1
ATOM 675 C C . ALA A 1 89 ? 3.533 3.435 1.965 1.00 96.00 89 ALA A C 1
ATOM 677 O O . ALA A 1 89 ? 4.297 3.862 1.102 1.00 96.00 89 ALA A O 1
ATOM 678 N N . GLN A 1 90 ? 3.886 2.456 2.802 1.00 96.31 90 GLN A N 1
ATOM 679 C CA . GLN A 1 90 ? 5.200 1.808 2.773 1.00 96.31 90 GLN A CA 1
ATOM 680 C C . GLN A 1 90 ? 5.465 1.119 1.429 1.00 96.31 90 GLN A C 1
ATOM 682 O O . GLN A 1 90 ? 6.522 1.330 0.838 1.00 96.31 90 GLN A O 1
ATOM 687 N N . ALA A 1 91 ? 4.491 0.370 0.905 1.00 95.00 91 ALA A N 1
ATOM 688 C CA . ALA A 1 91 ? 4.597 -0.282 -0.399 1.00 95.00 91 ALA A CA 1
ATOM 689 C C . ALA A 1 91 ? 4.769 0.727 -1.548 1.00 95.00 91 ALA A C 1
ATOM 691 O O . ALA A 1 91 ? 5.615 0.545 -2.422 1.00 95.00 91 ALA A O 1
ATOM 692 N N . THR A 1 92 ? 4.016 1.830 -1.512 1.00 95.94 92 THR A N 1
ATOM 693 C CA . THR A 1 92 ? 4.122 2.921 -2.495 1.00 95.94 92 THR A CA 1
ATOM 694 C C . THR A 1 92 ? 5.511 3.561 -2.459 1.00 95.94 92 THR A C 1
ATOM 696 O O . THR A 1 92 ? 6.123 3.770 -3.504 1.00 95.94 92 THR A O 1
ATOM 699 N N . GLN A 1 93 ? 6.039 3.847 -1.264 1.00 95.75 93 GLN A N 1
ATOM 700 C CA . GLN A 1 93 ? 7.374 4.427 -1.104 1.00 95.75 93 GLN A CA 1
ATOM 701 C C . GLN A 1 93 ? 8.471 3.470 -1.576 1.00 95.75 93 GLN A C 1
ATOM 703 O O . GLN A 1 93 ? 9.380 3.901 -2.279 1.00 95.75 93 GLN A O 1
ATOM 708 N N . ALA A 1 94 ? 8.363 2.178 -1.257 1.00 92.31 94 ALA A N 1
ATOM 709 C CA . ALA A 1 94 ? 9.303 1.164 -1.726 1.00 92.31 94 ALA A CA 1
ATOM 710 C C . ALA A 1 94 ? 9.311 1.067 -3.261 1.00 92.31 94 ALA A C 1
ATOM 712 O O . ALA A 1 94 ? 10.377 1.079 -3.878 1.00 92.31 94 ALA A O 1
ATOM 713 N N . LEU A 1 95 ? 8.131 1.056 -3.893 1.00 93.00 95 LEU A N 1
ATOM 714 C CA . LEU A 1 95 ? 8.022 1.074 -5.352 1.00 93.00 95 LEU A CA 1
ATOM 715 C C . LEU A 1 95 ? 8.635 2.350 -5.944 1.00 93.00 95 LEU A C 1
ATOM 717 O O . LEU A 1 95 ? 9.420 2.267 -6.883 1.00 93.00 95 LEU A O 1
ATOM 721 N N . LEU A 1 96 ? 8.334 3.524 -5.384 1.00 92.75 96 LEU A N 1
ATOM 722 C CA . LEU A 1 96 ? 8.900 4.792 -5.854 1.00 92.75 96 LEU A CA 1
ATOM 723 C C . LEU A 1 96 ? 10.422 4.846 -5.709 1.00 92.75 96 LEU A C 1
ATOM 725 O O . LEU A 1 96 ? 11.090 5.392 -6.581 1.00 92.75 96 LEU A O 1
ATOM 729 N N . GLN A 1 97 ? 10.983 4.300 -4.630 1.00 89.94 97 GLN A N 1
ATOM 730 C CA . GLN A 1 97 ? 12.433 4.215 -4.448 1.00 89.94 97 GLN A CA 1
ATOM 731 C C . GLN A 1 97 ? 13.073 3.310 -5.504 1.00 89.94 97 GLN A C 1
ATOM 733 O O . GLN A 1 97 ? 14.065 3.710 -6.112 1.00 89.94 97 GLN A O 1
ATOM 738 N N . ASN A 1 98 ? 12.463 2.156 -5.789 1.00 86.88 98 ASN A N 1
ATOM 739 C CA . ASN A 1 98 ? 12.908 1.278 -6.871 1.00 86.88 98 ASN A CA 1
ATOM 740 C C . ASN A 1 98 ? 12.835 1.995 -8.229 1.00 86.88 98 ASN A C 1
ATOM 742 O O . ASN A 1 98 ? 13.810 1.991 -8.971 1.00 86.88 98 ASN A O 1
ATOM 746 N N . LEU A 1 99 ? 11.725 2.679 -8.528 1.00 87.62 99 LEU A N 1
ATOM 747 C CA . LEU A 1 99 ? 11.547 3.442 -9.770 1.00 87.62 99 LEU A CA 1
ATOM 748 C C . LEU A 1 99 ? 12.555 4.590 -9.917 1.00 87.62 99 LEU A C 1
ATOM 750 O O . LEU A 1 99 ? 13.107 4.789 -10.996 1.00 87.62 99 LEU A O 1
ATOM 754 N N . LYS A 1 100 ? 12.850 5.309 -8.831 1.00 86.94 100 LYS A N 1
ATOM 755 C CA . LYS A 1 100 ? 13.871 6.367 -8.812 1.00 86.94 100 LYS A CA 1
ATOM 756 C C . LYS A 1 100 ? 15.274 5.825 -9.057 1.00 86.94 100 LYS A C 1
ATOM 758 O O . LYS A 1 100 ? 16.041 6.479 -9.756 1.00 86.94 100 LYS A O 1
ATOM 763 N N . ALA A 1 101 ? 15.598 4.650 -8.515 1.00 80.31 101 ALA A N 1
ATOM 764 C CA . ALA A 1 101 ? 16.891 4.016 -8.750 1.00 80.31 101 ALA A CA 1
ATOM 765 C C . ALA A 1 101 ? 17.131 3.760 -10.246 1.00 80.31 101 ALA A C 1
ATOM 767 O O . ALA A 1 101 ? 18.252 3.929 -10.709 1.00 80.31 101 ALA A O 1
ATOM 768 N N . TYR A 1 102 ? 16.077 3.459 -11.015 1.00 76.50 102 TYR A N 1
ATOM 769 C CA . TYR A 1 102 ? 16.204 3.281 -12.461 1.00 76.50 102 TYR A CA 1
ATOM 770 C C . TYR A 1 102 ? 16.464 4.584 -13.237 1.00 76.50 102 TYR A C 1
ATOM 772 O O . TYR A 1 102 ? 17.032 4.541 -14.320 1.00 76.50 102 TYR A O 1
ATOM 780 N N . VAL A 1 103 ? 16.052 5.739 -12.707 1.00 76.75 103 VAL A N 1
ATOM 781 C CA . VAL A 1 103 ? 16.291 7.053 -13.338 1.00 76.75 103 VAL A CA 1
ATOM 782 C C . VAL A 1 103 ? 17.660 7.620 -12.952 1.00 76.75 103 VAL A C 1
ATOM 784 O O . VAL A 1 103 ? 18.251 8.382 -13.709 1.00 76.75 103 VAL A O 1
ATOM 787 N N . ALA A 1 104 ? 18.150 7.283 -11.757 1.00 71.31 104 ALA A N 1
ATOM 788 C CA . ALA A 1 104 ? 19.389 7.824 -11.208 1.00 71.31 104 ALA A CA 1
ATOM 789 C C . ALA A 1 104 ? 20.662 7.146 -11.742 1.00 71.31 104 ALA A C 1
ATOM 791 O O . ALA A 1 104 ? 21.754 7.658 -11.501 1.00 71.31 104 ALA A O 1
ATOM 792 N N . ASP A 1 105 ? 20.546 6.004 -12.423 1.00 64.81 105 ASP A N 1
ATOM 793 C CA . ASP A 1 105 ? 21.703 5.310 -12.980 1.00 64.81 105 ASP A CA 1
ATOM 794 C C . ASP A 1 105 ? 22.254 6.081 -14.198 1.00 64.81 105 ASP A C 1
ATOM 796 O O . ASP A 1 105 ? 21.547 6.239 -15.196 1.00 64.81 105 ASP A O 1
ATOM 800 N N . PRO A 1 106 ? 23.506 6.572 -14.152 1.00 54.91 106 PRO A N 1
ATOM 801 C CA . PRO A 1 106 ? 24.108 7.338 -15.242 1.00 54.91 106 PRO A CA 1
ATOM 802 C C . PRO A 1 106 ? 24.337 6.514 -16.517 1.00 54.91 106 PRO A C 1
ATOM 804 O O . PRO A 1 106 ? 24.554 7.102 -17.575 1.00 54.91 106 PRO A O 1
ATOM 807 N N . ASN A 1 107 ? 24.272 5.179 -16.446 1.00 54.72 107 ASN A N 1
ATOM 808 C CA . ASN A 1 107 ? 24.324 4.318 -17.627 1.00 54.72 107 ASN A CA 1
ATOM 809 C C . ASN A 1 107 ? 22.977 4.227 -18.355 1.00 54.72 107 ASN A C 1
ATOM 811 O O . ASN A 1 107 ? 22.883 3.531 -19.361 1.00 54.72 107 ASN A O 1
ATOM 815 N N . TYR A 1 108 ? 21.932 4.902 -17.870 1.00 51.53 108 TYR A N 1
ATOM 816 C CA . TYR A 1 108 ? 20.645 4.986 -18.544 1.00 51.53 108 TYR A CA 1
ATOM 817 C C . TYR A 1 108 ? 20.760 5.843 -19.816 1.00 51.53 108 TYR A C 1
ATOM 819 O O . TYR A 1 108 ? 20.583 7.063 -19.803 1.00 51.53 108 TYR A O 1
ATOM 827 N N . VAL A 1 109 ? 21.068 5.200 -20.941 1.00 49.84 109 VAL A N 1
ATOM 828 C CA . VAL A 1 109 ? 21.029 5.836 -22.257 1.00 49.84 109 VAL A CA 1
ATOM 829 C C . VAL A 1 109 ? 19.635 5.626 -22.857 1.00 49.84 109 VAL A C 1
ATOM 831 O O . VAL A 1 109 ? 19.178 4.503 -23.034 1.00 49.84 109 VAL A O 1
ATOM 834 N N . VAL A 1 110 ? 18.944 6.726 -23.177 1.00 51.28 110 VAL A N 1
ATOM 835 C CA . VAL A 1 110 ? 17.614 6.736 -23.833 1.00 51.28 110 VAL A CA 1
ATOM 836 C C . VAL A 1 110 ? 17.702 6.352 -25.325 1.00 51.28 110 VAL A C 1
ATOM 838 O O . VAL A 1 110 ? 16.695 6.323 -26.031 1.00 51.28 110 VAL A O 1
ATOM 841 N N . SER A 1 111 ? 18.893 6.042 -25.841 1.00 40.22 111 SER A N 1
ATOM 842 C CA . SER A 1 111 ? 19.058 5.481 -27.182 1.00 40.22 111 SER A CA 1
ATOM 843 C C . SER A 1 111 ? 18.885 3.973 -27.108 1.00 40.22 111 SER A C 1
ATOM 845 O O . SER A 1 111 ? 19.435 3.355 -26.208 1.00 40.22 111 SER A O 1
ATOM 847 N N . GLY A 1 112 ? 18.120 3.393 -28.034 1.00 46.66 112 GLY A N 1
ATOM 848 C CA . GLY A 1 112 ? 17.728 1.978 -28.078 1.00 46.66 112 GLY A CA 1
ATOM 849 C C . GLY A 1 112 ? 18.850 0.941 -28.242 1.00 46.66 112 GLY A C 1
ATOM 850 O O . GLY A 1 112 ? 18.673 -0.003 -29.008 1.00 46.66 112 GLY A O 1
ATOM 851 N N . ASP A 1 113 ? 19.959 1.089 -27.522 1.00 46.00 113 ASP A N 1
ATOM 852 C CA . ASP A 1 113 ? 20.976 0.068 -27.326 1.00 46.00 113 ASP A CA 1
ATOM 853 C C . ASP A 1 113 ? 20.521 -0.892 -26.226 1.00 46.00 113 ASP A C 1
ATOM 855 O O . ASP A 1 113 ? 20.299 -0.533 -25.069 1.00 46.00 113 ASP A O 1
ATOM 859 N N . SER A 1 114 ? 20.367 -2.151 -26.618 1.00 51.66 114 SER A N 1
ATOM 860 C CA . SER A 1 114 ? 19.856 -3.255 -25.809 1.00 51.66 114 SER A CA 1
ATOM 861 C C . SER A 1 114 ? 20.816 -3.770 -24.733 1.00 51.66 114 SER A C 1
ATOM 863 O O . SER A 1 114 ? 20.523 -4.791 -24.119 1.00 51.66 114 SER A O 1
ATOM 865 N N . ASP A 1 115 ? 21.949 -3.104 -24.511 1.00 51.31 115 ASP A N 1
ATOM 866 C CA . ASP A 1 115 ? 23.105 -3.725 -23.853 1.00 51.31 115 ASP A CA 1
ATOM 867 C C . ASP A 1 115 ? 23.413 -3.136 -22.468 1.00 51.31 115 ASP A C 1
ATOM 869 O O . ASP A 1 115 ? 24.342 -3.570 -21.786 1.00 51.31 115 ASP A O 1
ATOM 873 N N . ILE A 1 116 ? 22.604 -2.182 -21.996 1.00 54.03 116 ILE A N 1
ATOM 874 C CA . ILE A 1 116 ? 22.737 -1.661 -20.635 1.00 54.03 116 ILE A CA 1
ATOM 875 C C . ILE A 1 116 ? 22.109 -2.666 -19.663 1.00 54.03 116 ILE A C 1
ATOM 877 O O . ILE A 1 116 ? 20.886 -2.786 -19.558 1.00 54.03 116 ILE A O 1
ATOM 881 N N . LEU A 1 117 ? 22.951 -3.378 -18.917 1.00 56.28 117 LEU A N 1
ATOM 882 C CA . LEU A 1 117 ? 22.548 -4.273 -17.834 1.00 56.28 117 LEU A CA 1
ATOM 883 C C . LEU A 1 117 ? 22.011 -3.462 -16.636 1.00 56.28 117 LEU A C 1
ATOM 885 O O . LEU A 1 117 ? 22.772 -3.028 -15.780 1.00 56.28 117 LEU A O 1
ATOM 889 N N . GLY A 1 118 ? 20.698 -3.250 -16.564 1.00 61.16 118 GLY A N 1
ATOM 890 C CA . GLY A 1 118 ? 20.016 -2.800 -15.353 1.00 61.16 118 GLY A CA 1
ATOM 891 C C . GLY A 1 118 ? 20.024 -3.846 -14.218 1.00 61.16 118 GLY A C 1
ATOM 892 O O . GLY A 1 118 ? 20.478 -4.982 -14.390 1.00 61.16 118 GLY A O 1
ATOM 893 N N . PRO A 1 119 ? 19.506 -3.484 -13.030 1.00 58.28 119 PRO A N 1
ATOM 894 C CA . PRO A 1 119 ? 19.655 -4.263 -11.796 1.00 58.28 119 PRO A CA 1
ATOM 895 C C . PRO A 1 119 ? 18.925 -5.615 -11.799 1.00 58.28 119 PRO A C 1
ATOM 897 O O . PRO A 1 119 ? 19.134 -6.418 -10.886 1.00 58.28 119 PRO A O 1
ATOM 900 N N . CYS A 1 120 ? 18.071 -5.873 -12.794 1.00 63.22 120 CYS A N 1
ATOM 901 C CA . CYS A 1 120 ? 17.259 -7.079 -12.888 1.00 63.22 120 CYS A CA 1
ATOM 902 C C . CYS A 1 120 ? 17.304 -7.656 -14.311 1.00 63.22 120 CYS A C 1
ATOM 904 O O . CYS A 1 120 ? 16.411 -7.385 -15.113 1.00 63.22 120 CYS A O 1
ATOM 906 N N . PRO A 1 121 ? 18.335 -8.459 -14.644 1.00 58.00 121 PRO A N 1
ATOM 907 C CA . PRO A 1 121 ? 18.431 -9.130 -15.933 1.00 58.00 121 PRO A CA 1
ATOM 908 C C . PRO A 1 121 ? 17.346 -10.203 -16.055 1.00 58.00 121 PRO A C 1
ATOM 910 O O . PRO A 1 121 ? 17.453 -11.283 -15.477 1.00 58.00 121 PRO A O 1
ATOM 913 N N . ALA A 1 122 ? 16.294 -9.930 -16.826 1.00 56.38 122 ALA A N 1
ATOM 914 C CA . ALA A 1 122 ? 15.488 -11.010 -17.382 1.00 56.38 122 ALA A CA 1
ATOM 915 C C . ALA A 1 122 ? 16.347 -11.770 -18.409 1.00 56.38 122 ALA A C 1
ATOM 917 O O . ALA A 1 122 ? 17.102 -11.146 -19.150 1.00 56.38 122 ALA A O 1
ATOM 918 N N . GLY A 1 123 ? 16.248 -13.105 -18.437 1.00 51.88 123 GLY A N 1
ATOM 919 C CA . GLY A 1 123 ? 17.198 -14.044 -19.071 1.00 51.88 123 GLY A CA 1
ATOM 920 C C . GLY A 1 123 ? 17.522 -13.863 -20.562 1.00 51.88 123 GLY A C 1
ATOM 921 O O . GLY A 1 123 ? 18.349 -14.598 -21.088 1.00 51.88 123 GLY A O 1
ATOM 922 N N . ASN A 1 124 ? 16.938 -12.865 -21.224 1.00 53.53 124 ASN A N 1
ATOM 923 C CA . ASN A 1 124 ? 17.298 -12.412 -22.558 1.00 53.53 124 ASN A CA 1
ATOM 924 C C . ASN A 1 124 ? 17.634 -10.916 -22.428 1.00 53.53 124 ASN A C 1
ATOM 926 O O . ASN A 1 124 ? 16.776 -10.156 -21.983 1.00 53.53 124 ASN A O 1
ATOM 930 N N . ALA A 1 125 ? 18.840 -10.494 -22.822 1.00 52.31 125 ALA A N 1
ATOM 931 C CA . ALA A 1 125 ? 19.477 -9.182 -22.580 1.00 52.31 125 ALA A CA 1
ATOM 932 C C . ALA A 1 125 ? 18.636 -7.893 -22.780 1.00 52.31 125 ALA A C 1
ATOM 934 O O . ALA A 1 125 ? 19.064 -6.818 -22.390 1.00 52.31 125 ALA A O 1
ATOM 935 N N . ARG A 1 126 ? 17.420 -7.975 -23.329 1.00 52.25 126 ARG A N 1
ATOM 936 C CA . ARG A 1 126 ? 16.525 -6.847 -23.626 1.00 52.25 126 ARG A CA 1
ATOM 937 C C . ARG A 1 126 ? 15.699 -6.326 -22.446 1.00 52.25 126 ARG A C 1
ATOM 939 O O . ARG A 1 126 ? 15.095 -5.267 -22.575 1.00 52.25 126 ARG A O 1
ATOM 946 N N . ALA A 1 127 ? 15.618 -7.051 -21.330 1.00 52.97 127 ALA A N 1
ATOM 947 C CA . ALA A 1 127 ? 14.754 -6.686 -20.199 1.00 52.97 127 ALA A CA 1
ATOM 948 C C . ALA A 1 127 ? 15.501 -6.568 -18.868 1.00 52.97 127 ALA A C 1
ATOM 950 O O . ALA A 1 127 ? 14.999 -6.883 -17.793 1.00 52.97 127 ALA A O 1
ATOM 951 N N . THR A 1 128 ? 16.717 -6.051 -18.958 1.00 61.09 128 THR A N 1
ATOM 952 C CA . THR A 1 128 ? 17.614 -5.745 -17.843 1.00 61.09 128 THR A CA 1
ATOM 953 C C . THR A 1 128 ? 17.092 -4.643 -16.907 1.00 61.09 128 THR A C 1
ATOM 955 O O . THR A 1 128 ? 17.521 -4.542 -15.759 1.00 61.09 128 THR A O 1
ATOM 958 N N . TRP A 1 129 ? 16.095 -3.875 -17.358 1.00 74.62 129 TRP A N 1
ATOM 959 C CA . TRP A 1 129 ? 15.413 -2.806 -16.620 1.00 74.62 129 TRP A CA 1
ATOM 960 C C . TRP A 1 129 ? 13.961 -3.174 -16.259 1.00 74.62 129 TRP A C 1
ATOM 962 O O . TRP A 1 129 ? 13.053 -2.345 -16.356 1.00 74.62 129 TRP A O 1
ATOM 972 N N . SER A 1 130 ? 13.708 -4.437 -15.907 1.00 78.62 130 SER A N 1
ATOM 973 C CA . SER A 1 130 ? 12.383 -4.915 -15.490 1.00 78.62 130 SER A CA 1
ATOM 974 C C . SER A 1 130 ? 12.213 -4.888 -13.965 1.00 78.62 130 SER A C 1
ATOM 976 O O . SER A 1 130 ? 13.158 -5.145 -13.227 1.00 78.62 130 SER A O 1
ATOM 978 N N . LEU A 1 131 ? 10.989 -4.653 -13.475 1.00 81.94 131 LEU A N 1
ATOM 979 C CA . LEU A 1 131 ? 10.642 -4.824 -12.053 1.00 81.94 131 LEU A CA 1
ATOM 980 C C . LEU A 1 131 ? 10.482 -6.297 -11.637 1.00 81.94 131 LEU A C 1
ATOM 982 O O . LEU A 1 131 ? 10.303 -6.569 -10.453 1.00 81.94 131 LEU A O 1
ATOM 986 N N . ASN A 1 132 ? 10.529 -7.237 -12.586 1.00 84.06 132 ASN A N 1
ATOM 987 C CA . ASN A 1 132 ? 10.296 -8.669 -12.374 1.00 84.06 132 ASN A CA 1
ATOM 988 C C . ASN A 1 132 ? 11.475 -9.376 -11.689 1.00 84.06 132 ASN A C 1
ATOM 990 O O . ASN A 1 132 ? 12.128 -10.248 -12.261 1.00 84.06 132 ASN A O 1
ATOM 994 N N . CYS A 1 133 ? 11.784 -8.983 -10.462 1.00 76.12 133 CYS A N 1
ATOM 995 C CA . CYS A 1 133 ? 12.885 -9.528 -9.686 1.00 76.12 133 CYS A CA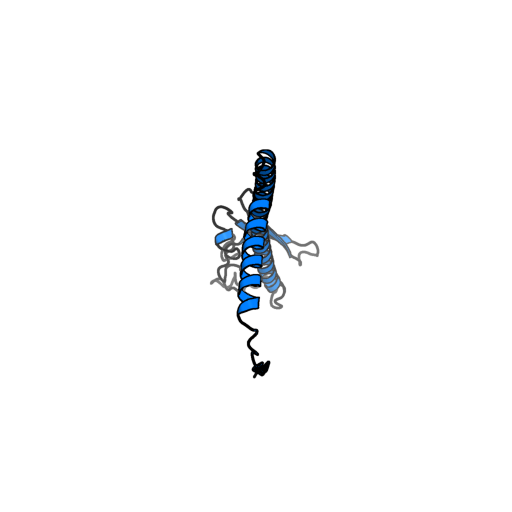 1
ATOM 996 C C . CYS A 1 133 ? 12.615 -9.389 -8.189 1.00 76.12 133 CYS A C 1
ATOM 998 O O . CYS A 1 133 ? 11.754 -8.626 -7.757 1.00 76.12 133 CYS A O 1
ATOM 1000 N N . ARG A 1 134 ? 13.371 -10.132 -7.368 1.00 78.50 134 ARG A N 1
ATOM 1001 C CA . ARG A 1 134 ? 13.299 -10.051 -5.894 1.00 78.50 134 ARG A CA 1
ATOM 1002 C C . ARG A 1 134 ? 11.880 -10.258 -5.333 1.00 78.50 134 ARG A C 1
ATOM 1004 O O . ARG A 1 134 ? 11.500 -9.628 -4.353 1.00 78.50 134 ARG A O 1
ATOM 1011 N N . GLY A 1 135 ? 11.104 -11.142 -5.963 1.00 81.25 135 GLY A N 1
ATOM 1012 C CA . GLY A 1 135 ? 9.731 -11.451 -5.553 1.00 81.25 135 GLY A CA 1
ATOM 1013 C C . GLY A 1 135 ? 8.680 -10.439 -6.014 1.00 81.25 135 GLY A C 1
ATOM 1014 O O . GLY A 1 135 ? 7.516 -10.610 -5.678 1.00 81.25 135 GLY A O 1
ATOM 1015 N N . ILE A 1 136 ? 9.061 -9.423 -6.793 1.00 87.56 136 ILE A N 1
ATOM 1016 C CA . ILE A 1 136 ? 8.145 -8.468 -7.420 1.00 87.56 136 ILE A CA 1
ATOM 1017 C C . ILE A 1 136 ? 7.783 -8.982 -8.816 1.00 87.56 136 ILE A C 1
ATOM 1019 O O . ILE A 1 136 ? 8.650 -9.477 -9.536 1.00 87.56 136 ILE A O 1
ATOM 1023 N N . THR A 1 137 ? 6.509 -8.891 -9.200 1.00 89.62 137 THR A N 1
ATOM 1024 C CA . THR A 1 137 ? 6.044 -9.242 -10.554 1.00 89.62 137 THR A CA 1
ATOM 1025 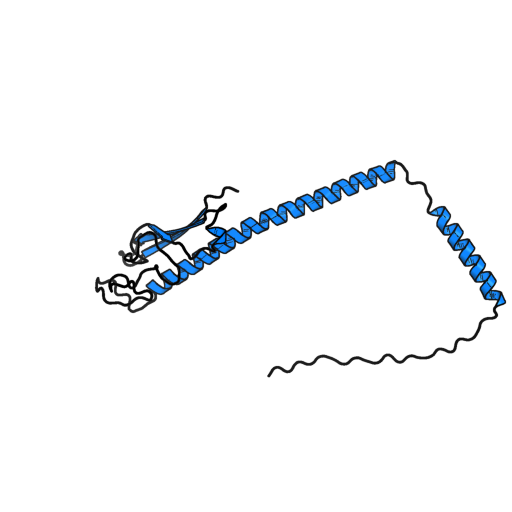C C . THR A 1 137 ? 5.192 -8.122 -11.136 1.00 89.62 137 THR A C 1
ATOM 1027 O O . THR A 1 137 ? 4.304 -7.599 -10.468 1.00 89.62 137 THR A O 1
ATOM 1030 N N . ASP A 1 138 ? 5.457 -7.770 -12.388 1.00 90.50 138 ASP A N 1
ATOM 1031 C CA . ASP A 1 138 ? 4.708 -6.825 -13.202 1.00 90.50 138 ASP A CA 1
ATOM 1032 C C . ASP A 1 138 ? 3.794 -7.574 -14.182 1.00 90.50 138 ASP A C 1
ATOM 1034 O O . ASP A 1 138 ? 4.219 -8.449 -14.940 1.00 90.50 138 ASP A O 1
ATOM 1038 N N . SER A 1 139 ? 2.526 -7.176 -14.195 1.00 92.44 139 SER A N 1
ATOM 1039 C CA . SER A 1 139 ? 1.478 -7.608 -15.122 1.00 92.44 139 SER A CA 1
ATOM 1040 C C . SER A 1 139 ? 1.852 -7.545 -16.608 1.00 92.44 139 SER A C 1
ATOM 1042 O O . SER A 1 139 ? 1.291 -8.299 -17.400 1.00 92.44 139 SER A O 1
ATOM 1044 N N . ARG A 1 140 ? 2.787 -6.673 -17.009 1.00 86.88 140 ARG A N 1
ATOM 1045 C CA . ARG A 1 140 ? 3.225 -6.557 -18.408 1.00 86.88 140 ARG A CA 1
ATOM 1046 C C . ARG A 1 140 ? 4.204 -7.647 -18.854 1.00 86.88 140 ARG A C 1
ATOM 1048 O O . ARG A 1 140 ? 4.557 -7.709 -20.031 1.00 86.88 140 ARG A O 1
ATOM 1055 N N . GLY A 1 141 ? 4.605 -8.531 -17.942 1.00 80.31 141 GLY A N 1
ATOM 1056 C CA . GLY A 1 141 ? 5.461 -9.677 -18.226 1.00 80.31 141 GLY A CA 1
ATOM 1057 C C . GLY A 1 141 ? 6.957 -9.356 -18.202 1.00 80.31 141 GLY A C 1
ATOM 1058 O O . GLY A 1 141 ? 7.376 -8.210 -18.045 1.00 80.31 141 GLY A O 1
ATOM 1059 N N . SER A 1 142 ? 7.778 -10.398 -18.363 1.00 73.56 142 SER A N 1
ATOM 1060 C CA . SER A 1 142 ? 9.236 -10.365 -18.149 1.00 73.56 142 SER A CA 1
ATOM 1061 C C . SER A 1 142 ? 10.005 -9.438 -19.087 1.00 73.56 142 SER A C 1
ATOM 1063 O O . SER A 1 142 ? 11.125 -9.065 -18.766 1.00 73.56 142 SER A O 1
ATOM 1065 N N . ASN A 1 143 ? 9.423 -9.079 -20.235 1.00 73.19 143 ASN A N 1
ATOM 1066 C CA . ASN A 1 143 ? 10.081 -8.268 -21.261 1.00 73.19 143 ASN A CA 1
ATOM 1067 C C . ASN A 1 143 ? 9.697 -6.782 -21.199 1.00 73.19 143 ASN A C 1
ATOM 1069 O O . ASN A 1 143 ? 10.141 -5.999 -22.037 1.00 73.19 143 ASN A O 1
ATOM 1073 N N . ALA A 1 144 ? 8.851 -6.395 -20.243 1.00 77.62 144 ALA A N 1
ATOM 1074 C CA . ALA A 1 144 ? 8.433 -5.015 -20.087 1.00 77.62 144 ALA A CA 1
ATOM 1075 C C . ALA A 1 144 ? 9.474 -4.218 -19.298 1.00 77.62 144 ALA A C 1
ATOM 1077 O O . ALA A 1 144 ? 9.892 -4.597 -18.198 1.00 77.62 144 ALA A O 1
ATOM 1078 N N . TRP A 1 145 ? 9.865 -3.087 -19.878 1.00 81.75 145 TRP A N 1
ATOM 1079 C CA . TRP A 1 145 ? 10.658 -2.074 -19.203 1.00 81.75 145 TRP A CA 1
ATOM 1080 C C . TRP A 1 145 ? 9.828 -1.397 -18.106 1.00 81.75 145 TRP A C 1
ATOM 1082 O O . TRP A 1 145 ? 8.673 -1.034 -18.332 1.00 81.75 145 TRP A O 1
ATOM 1092 N N . ALA A 1 146 ? 10.421 -1.198 -16.926 1.00 86.69 146 ALA A N 1
ATOM 1093 C CA . ALA A 1 146 ? 9.745 -0.644 -15.754 1.00 86.69 146 ALA A CA 1
ATOM 1094 C C . ALA A 1 146 ? 9.129 0.750 -15.982 1.00 86.69 146 ALA A C 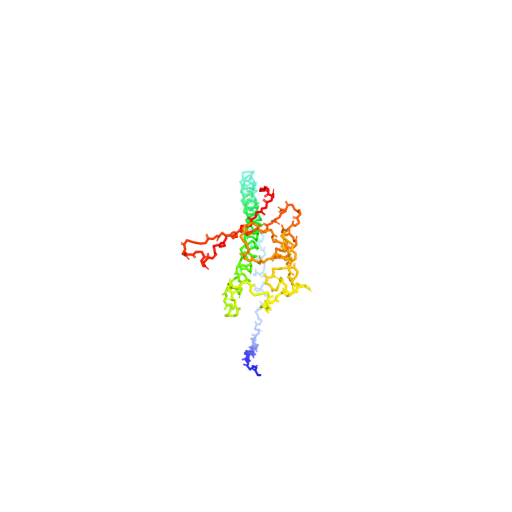1
ATOM 1096 O O . ALA A 1 146 ? 8.120 1.070 -15.361 1.00 86.69 146 ALA A O 1
ATOM 1097 N N . LE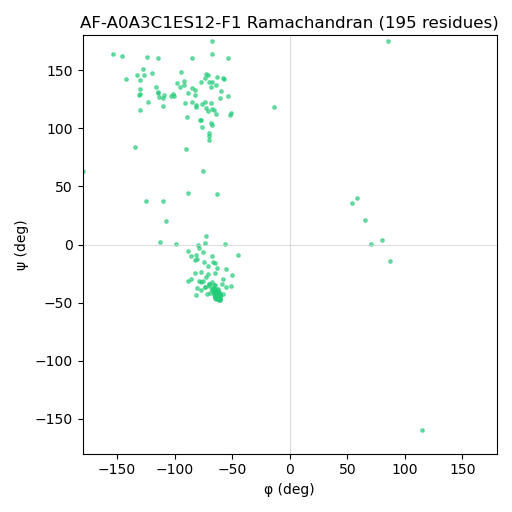U A 1 147 ? 9.706 1.573 -16.866 1.00 87.69 147 LEU A N 1
ATOM 1098 C CA . LEU A 1 147 ? 9.207 2.919 -17.189 1.00 87.69 147 LEU A CA 1
ATOM 1099 C C . LEU A 1 147 ? 8.551 3.000 -18.580 1.00 87.69 147 LEU A C 1
ATOM 1101 O O . LEU A 1 147 ? 8.435 4.086 -19.149 1.00 87.69 147 LEU A O 1
ATOM 1105 N N . ALA A 1 148 ? 8.133 1.864 -19.145 1.00 86.81 148 ALA A N 1
ATOM 1106 C CA . ALA A 1 148 ? 7.369 1.853 -20.388 1.00 86.81 148 ALA A CA 1
ATOM 1107 C C . ALA A 1 148 ? 6.014 2.558 -20.211 1.00 86.81 148 ALA A C 1
ATOM 1109 O O . ALA A 1 148 ? 5.366 2.423 -19.182 1.00 86.81 148 ALA A O 1
ATOM 1110 N N . ASP A 1 149 ? 5.541 3.269 -21.234 1.00 90.50 149 ASP A N 1
ATOM 1111 C CA . ASP A 1 149 ? 4.285 4.019 -21.130 1.00 90.50 149 ASP A CA 1
ATOM 1112 C C . ASP A 1 149 ? 3.063 3.112 -20.921 1.00 90.50 149 ASP A C 1
ATOM 1114 O O . ASP A 1 149 ? 2.884 2.095 -21.600 1.00 90.50 149 ASP A O 1
ATOM 1118 N N . GLY A 1 150 ? 2.176 3.519 -20.015 1.00 92.50 150 GLY A N 1
ATOM 1119 C CA . GLY A 1 150 ? 0.896 2.884 -19.708 1.00 92.50 150 GLY A CA 1
ATOM 1120 C C . GLY A 1 150 ? 0.820 2.317 -18.291 1.00 92.50 150 GLY A C 1
ATOM 1121 O O . GLY A 1 150 ? 1.521 2.783 -17.399 1.00 92.50 150 GLY A O 1
ATOM 1122 N N . ASN A 1 151 ? -0.102 1.379 -18.059 1.00 95.31 151 ASN A N 1
ATOM 1123 C CA . ASN A 1 151 ? -0.413 0.872 -16.720 1.00 95.31 151 ASN A CA 1
ATOM 1124 C C . ASN A 1 151 ? 0.305 -0.450 -16.419 1.00 95.31 151 ASN A C 1
ATOM 1126 O O . ASN A 1 151 ? 0.346 -1.344 -17.269 1.00 95.31 151 ASN A O 1
ATOM 1130 N N . HIS A 1 152 ? 0.807 -0.559 -15.194 1.00 95.00 152 HIS A N 1
ATOM 1131 C CA . HIS A 1 152 ? 1.574 -1.678 -14.669 1.00 95.00 152 HIS A CA 1
ATOM 1132 C C . HIS A 1 152 ? 0.981 -2.111 -13.325 1.00 95.00 152 HIS A C 1
ATOM 1134 O O . HIS A 1 152 ? 0.989 -1.356 -12.352 1.00 95.00 152 HIS A O 1
ATOM 1140 N N . GLY A 1 153 ? 0.452 -3.328 -13.267 1.00 95.19 153 GLY A N 1
ATOM 1141 C CA . GLY A 1 153 ? 0.052 -3.982 -12.027 1.00 95.19 153 GLY A CA 1
ATOM 1142 C C . GLY A 1 153 ? 1.234 -4.684 -11.380 1.00 95.19 153 GLY A C 1
ATOM 1143 O O . GLY A 1 153 ? 1.841 -5.558 -11.993 1.00 95.19 153 GLY A O 1
ATOM 1144 N N . VAL A 1 154 ? 1.542 -4.316 -10.140 1.00 94.31 154 VAL A N 1
ATOM 1145 C CA . VAL A 1 154 ? 2.675 -4.844 -9.384 1.00 94.31 154 VAL A CA 1
ATOM 1146 C C . VAL A 1 154 ? 2.183 -5.725 -8.249 1.00 94.31 154 VAL A C 1
ATOM 1148 O O . VAL A 1 154 ? 1.405 -5.305 -7.390 1.00 94.31 154 VAL A O 1
ATOM 1151 N N . THR A 1 155 ? 2.687 -6.950 -8.211 1.00 91.62 155 THR A N 1
ATOM 1152 C CA . THR A 1 155 ? 2.463 -7.898 -7.120 1.00 91.62 155 THR A CA 1
ATOM 1153 C C . THR A 1 155 ? 3.774 -8.184 -6.388 1.00 91.62 155 THR A C 1
ATOM 1155 O O . THR A 1 155 ? 4.862 -7.882 -6.879 1.00 91.62 155 THR A O 1
ATOM 1158 N N . GLY A 1 156 ? 3.677 -8.694 -5.158 1.00 90.19 156 GLY A N 1
ATOM 1159 C CA . GLY A 1 156 ? 4.839 -9.072 -4.344 1.00 90.19 156 GLY A CA 1
ATOM 1160 C C . GLY A 1 156 ? 5.471 -7.961 -3.495 1.00 90.19 156 GLY A C 1
ATOM 1161 O O . GLY A 1 156 ? 6.211 -8.269 -2.568 1.00 90.19 156 GLY A O 1
ATOM 1162 N N . ILE A 1 157 ? 5.143 -6.683 -3.735 1.00 93.69 157 ILE A N 1
ATOM 1163 C CA . ILE A 1 157 ? 5.547 -5.569 -2.846 1.00 93.69 157 ILE A CA 1
ATOM 1164 C C . ILE A 1 157 ? 4.627 -5.465 -1.624 1.00 93.69 157 ILE A C 1
ATOM 1166 O O . ILE A 1 157 ? 5.068 -5.136 -0.523 1.00 93.69 157 ILE A O 1
ATOM 1170 N N . LEU A 1 158 ? 3.330 -5.706 -1.818 1.00 94.81 158 LEU A N 1
ATOM 1171 C CA . LEU A 1 158 ? 2.357 -5.641 -0.734 1.00 94.81 158 LEU A CA 1
ATOM 1172 C C . LEU A 1 158 ? 2.501 -6.866 0.186 1.00 94.81 158 LEU A C 1
ATOM 1174 O O . LEU A 1 158 ? 2.724 -7.973 -0.311 1.00 94.81 158 LEU A O 1
ATOM 1178 N N . PRO A 1 159 ? 2.318 -6.707 1.511 1.00 94.50 159 PRO A N 1
ATOM 1179 C CA . PRO A 1 159 ? 2.302 -7.835 2.431 1.00 94.50 159 PRO A CA 1
ATOM 1180 C C . PRO A 1 159 ? 1.236 -8.874 2.041 1.00 94.50 159 PRO A C 1
ATOM 1182 O O . PRO A 1 159 ? 0.125 -8.482 1.668 1.00 94.50 159 PRO A O 1
ATOM 1185 N N . PRO A 1 160 ? 1.500 -10.187 2.196 1.00 93.81 160 PRO A N 1
ATOM 1186 C CA . PRO A 1 160 ? 0.554 -11.234 1.802 1.00 93.81 160 PRO A CA 1
ATOM 1187 C C . PRO A 1 160 ? -0.834 -11.090 2.439 1.00 93.81 160 PRO A C 1
ATOM 1189 O O . PRO A 1 160 ? -1.845 -11.314 1.777 1.00 93.81 160 PRO A O 1
ATOM 1192 N N . TRP A 1 161 ? -0.898 -10.649 3.700 1.00 93.69 161 TRP A N 1
ATOM 1193 C CA . TRP A 1 161 ? -2.158 -10.427 4.418 1.00 93.69 161 TRP A CA 1
ATOM 1194 C C . TRP A 1 161 ? -3.016 -9.310 3.810 1.00 93.69 161 TRP A C 1
ATOM 1196 O O . TRP A 1 161 ? -4.229 -9.302 3.998 1.00 93.69 161 TRP A O 1
ATOM 1206 N N . PHE A 1 162 ? -2.402 -8.365 3.094 1.00 93.75 162 PHE A N 1
ATOM 1207 C CA . PHE A 1 162 ? -3.102 -7.232 2.498 1.00 93.75 162 PHE A CA 1
ATOM 1208 C C . PHE A 1 162 ? -3.620 -7.559 1.092 1.00 93.75 162 PHE A C 1
ATOM 1210 O O . PHE A 1 162 ? -4.675 -7.076 0.687 1.00 93.75 162 PHE A O 1
ATOM 1217 N N . VAL A 1 163 ? -2.908 -8.427 0.369 1.00 94.44 163 VAL A N 1
ATOM 1218 C CA . VAL A 1 163 ? -3.325 -8.934 -0.949 1.00 94.44 163 VAL A CA 1
ATOM 1219 C C . VAL A 1 163 ? -4.418 -10.000 -0.821 1.00 94.44 163 VAL A C 1
ATOM 1221 O O . VAL A 1 163 ? -5.287 -10.100 -1.683 1.00 94.44 163 VAL A O 1
ATOM 1224 N N . ALA A 1 164 ? -4.403 -10.794 0.251 1.00 92.50 164 ALA A N 1
ATOM 1225 C CA . ALA A 1 164 ? -5.402 -11.829 0.490 1.00 92.50 164 ALA A CA 1
ATOM 1226 C C . ALA A 1 164 ? -6.810 -11.263 0.778 1.00 92.50 164 ALA A C 1
ATOM 1228 O O . ALA A 1 164 ? -6.999 -10.086 1.108 1.00 92.50 164 ALA A O 1
ATOM 1229 N N . ALA A 1 165 ? -7.822 -12.131 0.675 1.00 89.62 165 ALA A N 1
ATOM 1230 C CA . ALA A 1 165 ? -9.158 -11.835 1.185 1.00 89.62 165 ALA A CA 1
ATOM 1231 C C . ALA A 1 165 ? -9.090 -11.523 2.698 1.00 89.62 165 ALA A C 1
ATOM 1233 O O . ALA A 1 165 ? -8.306 -12.155 3.408 1.00 89.62 165 ALA A O 1
ATOM 1234 N N . PRO A 1 166 ? -9.893 -10.573 3.212 1.00 90.50 166 PRO A N 1
ATOM 1235 C CA . PRO A 1 166 ? -11.016 -9.897 2.551 1.00 90.50 166 PRO A CA 1
ATOM 1236 C C . PRO A 1 166 ? -10.637 -8.637 1.756 1.00 90.50 166 PRO A C 1
ATOM 1238 O O . PRO A 1 166 ? -11.497 -8.052 1.104 1.00 90.50 166 PRO A O 1
ATOM 1241 N N . TYR A 1 167 ? -9.384 -8.184 1.816 1.00 91.38 167 TYR A N 1
ATOM 1242 C CA . TYR A 1 167 ? -9.011 -6.873 1.281 1.00 91.38 167 TYR A CA 1
ATOM 1243 C C . TYR A 1 167 ? -8.794 -6.891 -0.230 1.00 91.38 167 TYR A C 1
ATOM 1245 O O . TYR A 1 167 ? -9.267 -5.985 -0.920 1.00 91.38 167 TYR A O 1
ATOM 1253 N N . GLY A 1 168 ? -8.098 -7.910 -0.749 1.00 93.62 168 GLY A N 1
ATOM 1254 C CA . GLY A 1 168 ? -7.819 -8.008 -2.182 1.00 93.62 168 GLY A CA 1
ATOM 1255 C C . GLY A 1 168 ? -7.046 -6.796 -2.707 1.00 93.62 168 GLY A C 1
ATOM 1256 O O . GLY A 1 168 ? -7.407 -6.256 -3.753 1.00 93.62 168 GLY A O 1
ATOM 1257 N N . ALA A 1 169 ? -6.066 -6.293 -1.945 1.00 95.44 169 ALA A N 1
ATOM 1258 C CA . ALA A 1 169 ? -5.335 -5.092 -2.327 1.00 95.44 169 ALA A CA 1
ATOM 1259 C C . ALA A 1 169 ? -4.424 -5.343 -3.535 1.00 95.44 169 ALA A C 1
ATOM 1261 O O . ALA A 1 169 ? -3.746 -6.365 -3.638 1.00 95.44 169 ALA A O 1
ATOM 1262 N N . THR A 1 170 ? -4.379 -4.363 -4.428 1.00 95.38 170 THR A N 1
ATOM 1263 C CA . THR A 1 170 ? -3.548 -4.332 -5.628 1.00 95.38 170 THR A CA 1
ATOM 1264 C C . THR A 1 170 ? -2.801 -3.004 -5.694 1.00 95.38 170 THR A C 1
ATOM 1266 O O . THR A 1 170 ? -3.323 -1.950 -5.319 1.00 95.38 170 THR A O 1
ATOM 1269 N N . LEU A 1 171 ? -1.551 -3.061 -6.145 1.00 96.38 171 LEU A N 1
ATOM 1270 C CA . LEU A 1 171 ? -0.696 -1.900 -6.355 1.00 96.38 171 LEU A CA 1
ATOM 1271 C C . LEU A 1 171 ? -0.518 -1.734 -7.859 1.00 96.38 171 LEU A C 1
ATOM 1273 O O . LEU A 1 171 ? 0.011 -2.622 -8.517 1.00 96.38 171 LEU A O 1
ATOM 1277 N N . ASN A 1 172 ? -0.947 -0.600 -8.393 1.00 96.62 172 ASN A N 1
ATOM 1278 C CA . ASN A 1 172 ? -0.780 -0.266 -9.799 1.00 96.62 172 ASN A CA 1
ATOM 1279 C C . ASN A 1 172 ? 0.045 1.012 -9.912 1.00 96.62 172 ASN A C 1
ATOM 1281 O O . ASN A 1 172 ? -0.056 1.905 -9.068 1.00 96.62 172 ASN A O 1
ATOM 1285 N N . TYR A 1 173 ? 0.839 1.133 -10.964 1.00 96.56 173 TYR A N 1
ATOM 1286 C CA . TYR A 1 173 ? 1.430 2.406 -11.339 1.00 96.56 173 TYR A CA 1
ATOM 1287 C C . TYR A 1 173 ? 1.252 2.655 -12.829 1.00 96.56 173 TYR A C 1
ATOM 1289 O O . TYR A 1 173 ? 1.273 1.734 -13.642 1.00 96.56 173 TYR A O 1
ATOM 1297 N N . SER A 1 174 ? 1.067 3.917 -13.186 1.00 95.88 174 SER A N 1
ATOM 1298 C CA . SE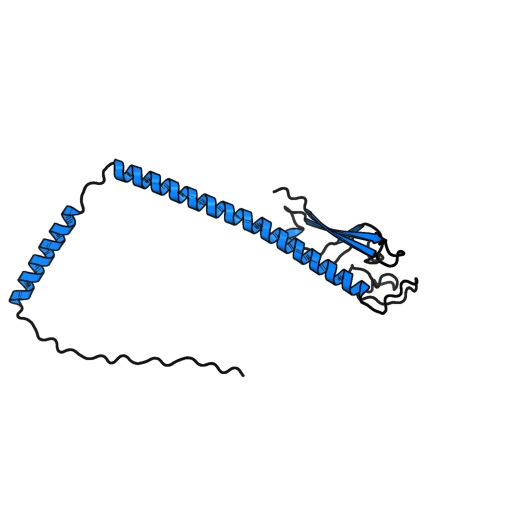R A 1 174 ? 0.961 4.352 -14.569 1.00 95.88 174 SER A CA 1
ATOM 1299 C C . SER A 1 174 ? 2.113 5.276 -14.911 1.00 95.88 174 SER A C 1
ATOM 1301 O O . SER A 1 174 ? 2.407 6.204 -14.150 1.00 95.88 174 SER A O 1
ATOM 1303 N N . VAL A 1 175 ? 2.716 5.052 -16.071 1.00 93.44 175 VAL A N 1
ATOM 1304 C CA . VAL A 1 175 ? 3.761 5.906 -16.628 1.00 93.44 175 VAL A CA 1
ATOM 1305 C C . VAL A 1 175 ? 3.197 6.649 -17.829 1.00 93.44 175 VAL A C 1
ATOM 1307 O O . VAL A 1 175 ? 2.606 6.037 -18.720 1.00 93.44 175 VAL A O 1
ATOM 1310 N N . SER A 1 176 ? 3.359 7.966 -17.848 1.00 92.62 176 SER A N 1
ATOM 1311 C CA . SER A 1 176 ? 2.977 8.813 -18.975 1.00 92.62 176 SER A CA 1
ATOM 1312 C C . SER A 1 176 ? 4.145 9.696 -19.414 1.00 92.62 176 SER A C 1
ATOM 1314 O O . SER A 1 176 ? 4.983 10.071 -18.583 1.00 92.62 176 SER A O 1
ATOM 1316 N N . PRO A 1 177 ? 4.218 10.074 -20.702 1.00 88.88 177 PRO A N 1
ATOM 1317 C CA . PRO A 1 177 ? 5.185 11.065 -21.154 1.00 88.88 177 PRO A CA 1
ATOM 1318 C C . PRO A 1 177 ? 4.955 12.393 -20.418 1.00 88.88 177 PRO A C 1
ATOM 1320 O O . PRO A 1 177 ? 3.824 12.857 -20.276 1.00 88.88 177 PRO A O 1
ATOM 1323 N N . GLY A 1 178 ? 6.032 12.983 -19.908 1.00 84.56 178 GLY A N 1
ATOM 1324 C CA . GLY A 1 178 ? 6.034 14.274 -19.227 1.00 84.56 178 GLY A CA 1
ATOM 1325 C C . GLY A 1 178 ? 6.130 15.451 -20.202 1.00 84.56 178 GLY A C 1
ATOM 1326 O O . GLY A 1 178 ? 6.566 15.310 -21.345 1.00 84.56 178 GLY A O 1
ATOM 1327 N N . GLY A 1 179 ? 5.737 16.638 -19.730 1.00 70.31 179 GLY A N 1
ATOM 1328 C CA . GLY A 1 179 ? 5.578 17.835 -20.568 1.00 70.31 179 GLY A CA 1
ATOM 1329 C C . GLY A 1 179 ? 6.872 18.475 -21.093 1.00 70.31 179 GLY A C 1
ATOM 1330 O O . GLY A 1 179 ? 6.823 19.209 -22.076 1.00 70.31 179 GLY A O 1
ATOM 1331 N N . PHE A 1 180 ? 8.038 18.198 -20.502 1.00 68.19 180 PHE A N 1
ATOM 1332 C CA . PHE A 1 180 ? 9.310 18.784 -20.946 1.00 68.19 180 PHE A CA 1
ATOM 1333 C C . PHE A 1 180 ? 9.988 17.909 -22.010 1.00 68.19 180 PHE A C 1
ATOM 1335 O O . PHE A 1 180 ? 10.856 17.090 -21.709 1.00 68.19 180 PHE A O 1
ATOM 1342 N N . GLY A 1 181 ? 9.559 18.063 -23.267 1.00 66.50 181 GLY A N 1
ATOM 1343 C CA . GLY A 1 181 ? 10.251 17.507 -24.440 1.00 66.50 181 GLY A CA 1
ATOM 1344 C C . GLY A 1 181 ? 10.293 15.976 -24.526 1.00 66.50 181 GLY A C 1
ATOM 1345 O O . GLY A 1 181 ? 11.177 15.437 -25.182 1.00 66.50 181 GLY A O 1
ATOM 1346 N N . GLY A 1 182 ? 9.393 15.266 -23.833 1.00 64.81 182 GLY A N 1
ATOM 1347 C CA . GLY A 1 182 ? 9.339 13.796 -23.824 1.00 64.81 182 GLY A CA 1
ATOM 1348 C C . GLY A 1 182 ? 10.484 13.109 -23.070 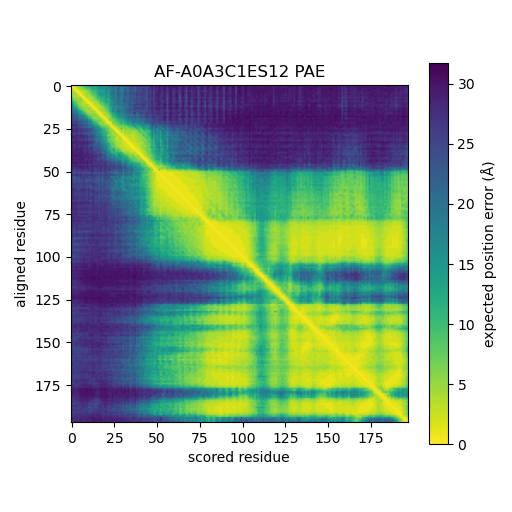1.00 64.81 182 GLY A C 1
ATOM 1349 O O . GLY A 1 182 ? 10.515 11.882 -23.000 1.00 64.81 182 GLY A O 1
ATOM 1350 N N . GLN A 1 183 ? 11.408 13.878 -22.482 1.00 68.50 183 GLN A N 1
ATOM 1351 C CA . GLN A 1 183 ? 12.557 13.338 -21.749 1.00 68.50 183 GLN A CA 1
ATOM 1352 C C . GLN A 1 183 ? 12.214 12.953 -20.308 1.00 68.50 183 GLN A C 1
ATOM 1354 O O . GLN A 1 183 ? 12.867 12.096 -19.720 1.00 68.50 183 GLN A O 1
ATOM 1359 N N . GLN A 1 184 ? 11.176 13.559 -19.732 1.00 80.88 184 GLN A N 1
ATOM 1360 C CA . GLN A 1 184 ? 10.687 13.204 -18.405 1.00 80.88 184 GLN A CA 1
ATOM 1361 C C . GLN A 1 184 ? 9.542 12.203 -18.531 1.00 80.88 184 GLN A C 1
ATOM 1363 O O . GLN A 1 184 ? 8.644 12.386 -19.349 1.00 80.88 184 GLN A O 1
ATOM 1368 N N . ARG A 1 185 ? 9.547 11.160 -17.702 1.00 85.44 185 ARG A N 1
ATOM 1369 C CA . ARG A 1 185 ? 8.406 10.256 -17.523 1.00 85.44 185 ARG A CA 1
ATOM 1370 C C . ARG A 1 185 ? 7.722 10.608 -16.211 1.00 85.44 185 ARG A C 1
ATOM 1372 O O . ARG A 1 185 ? 8.378 10.695 -15.174 1.00 85.44 185 ARG A O 1
ATOM 1379 N N . GLN A 1 186 ? 6.416 10.835 -16.252 1.00 90.69 186 GLN A N 1
ATOM 1380 C CA . GLN A 1 186 ? 5.613 11.026 -15.053 1.00 90.69 186 GLN A CA 1
ATOM 1381 C C . GLN A 1 186 ? 5.122 9.664 -14.572 1.00 90.69 186 GLN A C 1
ATOM 1383 O O . GLN A 1 186 ? 4.568 8.891 -15.347 1.00 90.69 186 GLN A O 1
ATOM 1388 N N . VAL A 1 187 ? 5.315 9.385 -13.285 1.00 93.25 187 VAL A N 1
ATOM 1389 C CA . VAL A 1 187 ? 4.857 8.151 -12.642 1.00 93.25 187 VAL A CA 1
ATOM 1390 C C . VAL A 1 187 ? 3.776 8.502 -11.631 1.00 93.25 187 VAL A C 1
ATOM 1392 O O . VAL A 1 187 ? 3.995 9.329 -10.746 1.00 93.25 187 VAL A O 1
ATOM 1395 N N . SER A 1 188 ? 2.624 7.849 -11.742 1.00 95.62 188 SER A N 1
ATOM 1396 C CA . SER A 1 188 ? 1.566 7.878 -10.733 1.00 95.62 188 SER A CA 1
ATOM 1397 C C . SER A 1 188 ? 1.419 6.486 -10.137 1.00 95.62 188 SER A C 1
ATOM 1399 O O . SER A 1 188 ? 1.337 5.512 -10.877 1.00 95.62 188 SER A O 1
ATOM 1401 N N . VAL A 1 189 ? 1.396 6.380 -8.810 1.00 96.81 189 VAL A N 1
ATOM 1402 C CA . VAL A 1 189 ? 1.243 5.107 -8.096 1.00 96.81 189 VAL A CA 1
ATOM 1403 C C . VAL A 1 189 ? -0.084 5.131 -7.357 1.00 96.81 189 VAL A C 1
ATOM 1405 O O . VAL A 1 189 ? -0.388 6.088 -6.650 1.00 96.81 189 VAL A O 1
ATOM 1408 N N . THR A 1 190 ? -0.875 4.079 -7.521 1.00 96.31 190 THR A N 1
ATOM 1409 C CA . THR A 1 190 ? -2.192 3.933 -6.905 1.00 96.31 190 THR A CA 1
ATOM 1410 C C . THR A 1 190 ? -2.296 2.574 -6.229 1.00 96.31 190 THR A C 1
ATOM 1412 O O . THR A 1 190 ? -2.032 1.538 -6.835 1.00 96.31 190 THR A O 1
ATOM 1415 N N . VAL A 1 191 ? -2.721 2.574 -4.969 1.00 95.75 191 VAL A N 1
ATOM 1416 C CA . VAL A 1 191 ? -3.121 1.357 -4.259 1.00 95.75 191 VAL A CA 1
ATOM 1417 C C . VAL A 1 191 ? -4.641 1.299 -4.273 1.00 95.75 191 VAL A C 1
ATOM 1419 O O . VAL A 1 191 ? -5.293 2.262 -3.876 1.00 95.75 191 VAL A O 1
ATOM 1422 N N . SER A 1 192 ? -5.202 0.180 -4.716 1.00 94.00 192 SER A N 1
ATOM 1423 C CA . SER A 1 192 ? -6.647 -0.060 -4.708 1.00 94.00 192 SER A CA 1
ATOM 1424 C C . SER A 1 192 ? -6.959 -1.369 -3.997 1.00 94.00 192 SER A C 1
ATOM 1426 O O . SER A 1 192 ? -6.171 -2.305 -4.067 1.00 94.00 192 SER A O 1
ATOM 1428 N N . TRP A 1 193 ? -8.081 -1.454 -3.293 1.00 92.38 193 TRP A N 1
ATOM 1429 C CA . TRP A 1 193 ? -8.525 -2.679 -2.625 1.00 92.38 193 TRP A CA 1
ATOM 1430 C C . TRP A 1 193 ? -10.041 -2.803 -2.741 1.00 92.38 193 TRP A C 1
ATOM 1432 O O . TRP A 1 193 ? -10.758 -1.806 -2.677 1.00 92.38 193 TRP A O 1
ATOM 1442 N N . ASN A 1 194 ? -10.513 -4.035 -2.926 1.00 84.00 194 ASN A N 1
ATOM 1443 C CA . ASN A 1 194 ? -11.928 -4.337 -3.161 1.00 84.00 194 ASN A CA 1
ATOM 1444 C C . ASN A 1 194 ? -12.730 -4.480 -1.860 1.00 84.00 194 ASN A C 1
ATOM 1446 O O . ASN A 1 194 ? -13.957 -4.554 -1.896 1.00 84.00 194 ASN A O 1
ATOM 1450 N N . GLY A 1 195 ? -12.051 -4.516 -0.711 1.00 68.50 195 GLY A N 1
ATOM 1451 C CA . GLY A 1 195 ? -12.699 -4.521 0.594 1.00 68.50 195 GLY A CA 1
ATOM 1452 C C . GLY A 1 195 ? -13.395 -3.189 0.869 1.00 68.50 195 GLY A C 1
ATOM 1453 O O . GLY A 1 195 ? -12.735 -2.212 1.233 1.00 68.50 195 GLY A O 1
ATOM 1454 N N . GLY A 1 196 ? -14.724 -3.169 0.729 1.00 59.03 196 GLY A N 1
ATOM 1455 C CA . GLY A 1 196 ? -15.573 -2.190 1.409 1.00 59.03 196 GLY A CA 1
ATOM 1456 C C . GLY A 1 196 ? -15.311 -2.190 2.927 1.00 59.03 196 GLY A C 1
ATOM 1457 O O . GLY A 1 196 ? -14.688 -3.131 3.427 1.00 59.03 196 GLY A O 1
ATOM 1458 N N . PRO A 1 197 ? -15.700 -1.114 3.635 1.00 51.97 197 PRO A N 1
ATOM 1459 C CA . PRO A 1 197 ? -15.411 -0.927 5.058 1.00 51.97 197 PRO A CA 1
ATOM 1460 C C . PRO A 1 197 ? -15.772 -2.132 5.931 1.00 51.97 197 PRO A C 1
ATOM 1462 O O . PRO A 1 197 ? -16.824 -2.760 5.677 1.00 51.97 197 PRO A O 1
#

Mean predicted aligned error: 15.46 Å

Foldseek 3Di:
DDDDDDDDDDDDDDDDDDDDDDPPVVVVVVVVVVVVVVVVVVVVVPPPCDPVNVVVVVVVVVVVVVVVVVVVVVVVVVVVVVVLVVLLVQLQVVLVVLVVVQVPDPLPDPPPDLQDQAPQDDPDSNQSQDPPDPQKDWPVDRNDHPQDAAKIKIPRSGDPVCCDPPWVKTKMKGWDQDDPPSPDIDIDIDIHTPDDD

pLDDT: mean 76.35, std 17.43, range [40.22, 97.94]

Sequence (197 aa):
MPAGATPWTTPERFIAGRAEHPPAAGLMIRLRRRAEDEARGDMKKRRGYTLVEIVVALLLSCVMISAVFTIALTAKQSTGVSERRQAAAQATQALLQNLKAYVADPNYVVSGDSDILGPCPAGNARATWSLNCRGITDSRGSNAWALADGNHGVTGILPPWFVAAPYGATLNYSVSPGGFGGQQRQVSVTVSWNGGP